Protein AF-E3MH22-F1 (afdb_monomer_lite)

Radius of gyration: 30.78 Å; chains: 1; bounding box: 122×28×68 Å

Sequence (205 aa):
MPLLKVPELISPVSHFKSTIGLIKEEVIIYPIKKPFEIVDWIAGVIVCYDLALFIILVSLGIDIYSRVDGLSESELDSCMYTMLYVLIHIIIVMILIVALTILLPQRHFKIGYYFTIAQNFLLVFWIIQFNKIFISGNKVNKKRKQFIFTIFAQIVAIPLLFGTTYICSQVFLQFSKLRPEYDGDDLYEVIYGGEDSSTKKIDLS

Structure (mmCIF, N/CA/C/O backbone):
data_AF-E3MH22-F1
#
_entry.id   AF-E3MH22-F1
#
loop_
_atom_site.group_PDB
_atom_site.id
_atom_site.type_symbol
_atom_site.label_atom_id
_atom_site.label_alt_id
_atom_site.label_comp_id
_atom_site.label_asym_id
_atom_site.label_entity_id
_atom_site.label_seq_id
_atom_site.pdbx_PDB_ins_code
_atom_site.Cartn_x
_atom_site.Cartn_y
_atom_site.Cartn_z
_atom_site.occupancy
_atom_site.B_iso_or_equiv
_atom_site.auth_seq_id
_atom_site.auth_comp_id
_atom_site.auth_asym_id
_atom_site.auth_atom_id
_atom_site.pdbx_PDB_model_num
ATOM 1 N N . MET A 1 1 ? 98.683 -1.598 -20.215 1.00 35.75 1 MET A N 1
ATOM 2 C CA . MET A 1 1 ? 98.032 -0.559 -19.389 1.00 35.75 1 MET A CA 1
ATOM 3 C C . MET A 1 1 ? 96.529 -0.712 -19.593 1.00 35.75 1 MET A C 1
ATOM 5 O O . MET A 1 1 ? 96.107 -0.586 -20.736 1.00 35.75 1 MET A O 1
ATOM 9 N N . PRO A 1 2 ? 95.745 -1.124 -18.584 1.00 34.25 2 PRO A N 1
ATOM 10 C CA . PRO A 1 2 ? 94.314 -1.343 -18.760 1.00 34.25 2 PRO A CA 1
ATOM 11 C C . PRO A 1 2 ? 93.583 0.006 -18.744 1.00 34.25 2 PRO A C 1
ATOM 13 O O . PRO A 1 2 ? 93.827 0.830 -17.865 1.00 34.25 2 PRO A O 1
ATOM 16 N N . LEU A 1 3 ? 92.686 0.228 -19.706 1.00 30.95 3 LEU A N 1
ATOM 17 C CA . LEU A 1 3 ? 91.659 1.266 -19.625 1.00 30.95 3 LEU A CA 1
ATOM 18 C C . LEU A 1 3 ? 90.376 0.603 -19.122 1.00 30.95 3 LEU A C 1
ATOM 20 O O . LEU A 1 3 ? 89.761 -0.207 -19.806 1.00 30.95 3 LEU A O 1
ATOM 24 N N . LEU A 1 4 ? 90.025 0.937 -17.885 1.00 40.00 4 LEU A N 1
ATOM 25 C CA . LEU A 1 4 ? 88.758 0.636 -17.230 1.00 40.00 4 LEU A CA 1
ATOM 26 C C . LEU A 1 4 ? 87.753 1.745 -17.596 1.00 40.00 4 LEU A C 1
ATOM 28 O O . LEU A 1 4 ? 88.132 2.908 -17.466 1.00 40.00 4 LEU A O 1
ATOM 32 N N . LYS A 1 5 ? 86.524 1.405 -18.034 1.00 29.95 5 LYS A N 1
ATOM 33 C CA . LYS A 1 5 ? 85.278 2.232 -18.083 1.00 29.95 5 LYS A CA 1
ATOM 34 C C . LYS A 1 5 ? 84.227 1.503 -18.954 1.00 29.95 5 LYS A C 1
ATOM 36 O O . LYS A 1 5 ? 84.611 1.038 -20.015 1.00 29.95 5 LYS A O 1
ATOM 41 N N . VAL A 1 6 ? 82.923 1.365 -18.685 1.00 29.91 6 VAL A N 1
ATOM 42 C CA . VAL A 1 6 ? 81.943 1.594 -17.589 1.00 29.91 6 VAL A CA 1
ATOM 43 C C . VAL A 1 6 ? 80.798 0.594 -17.898 1.00 29.91 6 VAL A C 1
ATOM 45 O O . VAL A 1 6 ? 80.526 0.403 -19.083 1.00 29.91 6 VAL A O 1
ATOM 48 N N . PRO A 1 7 ? 80.113 -0.050 -16.932 1.00 33.72 7 PRO A N 1
ATOM 49 C CA . PRO A 1 7 ? 78.927 -0.852 -17.247 1.00 33.72 7 PRO A CA 1
ATOM 50 C C . PRO A 1 7 ? 77.770 0.042 -17.728 1.00 33.72 7 PRO A C 1
ATOM 52 O O . PRO A 1 7 ? 77.398 0.998 -17.047 1.00 33.72 7 PRO A O 1
ATOM 55 N N . GLU A 1 8 ? 77.207 -0.270 -18.899 1.00 36.19 8 GLU A N 1
ATOM 56 C CA . GLU A 1 8 ? 75.968 0.340 -19.387 1.00 36.19 8 GLU A CA 1
ATOM 57 C C . GLU A 1 8 ? 74.838 0.107 -18.379 1.00 36.19 8 GLU A C 1
ATOM 59 O O . GLU A 1 8 ? 74.548 -1.020 -17.968 1.00 36.19 8 GLU A O 1
ATOM 64 N N . LEU A 1 9 ? 74.208 1.206 -17.969 1.00 35.66 9 LEU A N 1
ATOM 65 C CA . LEU A 1 9 ? 73.017 1.210 -17.137 1.00 35.66 9 LEU A CA 1
ATOM 66 C C . LEU A 1 9 ? 71.892 0.511 -17.916 1.00 35.66 9 LEU A C 1
ATOM 68 O O . LEU A 1 9 ? 71.411 1.028 -18.925 1.00 35.66 9 LEU A O 1
ATOM 72 N N . ILE A 1 10 ? 71.465 -0.662 -17.449 1.00 38.62 10 ILE A N 1
ATOM 73 C CA . ILE A 1 10 ? 70.283 -1.345 -17.979 1.00 38.62 10 ILE A CA 1
ATOM 74 C C . ILE A 1 10 ? 69.081 -0.424 -17.742 1.00 38.62 10 ILE A C 1
ATOM 76 O O . ILE A 1 10 ? 68.677 -0.172 -16.608 1.00 38.62 10 ILE A O 1
ATOM 80 N N . SER A 1 11 ? 68.538 0.111 -18.833 1.00 35.56 11 SER A N 1
ATOM 81 C CA . SER A 1 11 ? 67.332 0.933 -18.835 1.00 35.56 11 SER A CA 1
ATOM 82 C C . SER A 1 11 ? 66.134 0.132 -18.289 1.00 35.56 11 SER A C 1
ATOM 84 O O . SER A 1 11 ? 65.870 -0.967 -18.785 1.00 35.56 11 SER A O 1
ATOM 86 N N . PRO A 1 12 ? 65.353 0.669 -17.330 1.00 37.59 12 PRO A N 1
ATOM 87 C CA . PRO A 1 12 ? 64.196 -0.011 -16.730 1.00 37.59 12 PRO A CA 1
ATOM 88 C C . PRO A 1 12 ? 63.012 -0.206 -17.701 1.00 37.59 12 PRO A C 1
ATOM 90 O O . PRO A 1 12 ? 61.988 -0.785 -17.341 1.00 37.59 12 PRO A O 1
ATOM 93 N N . VAL A 1 13 ? 63.140 0.243 -18.954 1.00 38.56 13 VAL A N 1
ATOM 94 C CA . VAL A 1 13 ? 62.077 0.212 -19.969 1.00 38.56 13 VAL A CA 1
ATOM 95 C C . VAL A 1 13 ? 61.812 -1.204 -20.505 1.00 38.56 13 VAL A C 1
ATOM 97 O O . VAL A 1 13 ? 60.682 -1.511 -20.888 1.00 38.56 13 VAL A O 1
ATOM 100 N N . SER A 1 14 ? 62.801 -2.107 -20.494 1.00 35.16 14 SER A N 1
ATOM 101 C CA . SER A 1 14 ? 62.616 -3.478 -21.004 1.00 35.16 14 SER A CA 1
ATOM 102 C C . SER A 1 14 ? 61.793 -4.363 -20.061 1.00 35.16 14 SER A C 1
ATOM 104 O O . SER A 1 14 ? 61.042 -5.219 -20.528 1.00 35.16 14 SER A O 1
ATOM 106 N N . HIS A 1 15 ? 61.857 -4.112 -18.750 1.00 33.00 15 HIS A N 1
ATOM 107 C CA . HIS A 1 15 ? 61.094 -4.866 -17.752 1.00 33.00 15 HIS A CA 1
ATOM 108 C C . HIS A 1 15 ? 59.639 -4.379 -17.627 1.00 33.00 15 HIS A C 1
ATOM 110 O O . HIS A 1 15 ? 58.774 -5.127 -17.178 1.00 33.00 15 HIS A O 1
ATOM 116 N N . PHE A 1 16 ? 59.343 -3.150 -18.068 1.00 35.16 16 PHE A N 1
ATOM 117 C CA . PHE A 1 16 ? 57.988 -2.588 -18.039 1.00 35.16 16 PHE A CA 1
ATOM 118 C C . PHE A 1 16 ? 57.130 -3.055 -19.227 1.00 35.16 16 PHE A C 1
ATOM 120 O O . PHE A 1 16 ? 55.918 -3.214 -19.109 1.00 35.16 16 PHE A O 1
ATOM 127 N N . LYS A 1 17 ? 57.760 -3.344 -20.375 1.00 34.69 17 LYS A N 1
ATOM 128 C CA . LYS A 1 17 ? 57.051 -3.769 -21.593 1.00 34.69 17 LYS A CA 1
ATOM 129 C C . LYS A 1 17 ? 56.527 -5.211 -21.522 1.00 34.69 17 LYS A C 1
ATOM 131 O O . LYS A 1 17 ? 55.545 -5.525 -22.183 1.00 34.69 17 LYS A O 1
ATOM 136 N N . SER A 1 18 ? 57.152 -6.063 -20.704 1.00 38.62 18 SER A N 1
ATOM 137 C CA . SER A 1 18 ? 56.719 -7.452 -20.476 1.00 38.62 18 SER A CA 1
ATOM 138 C C . SER A 1 18 ? 55.467 -7.529 -19.590 1.00 38.62 18 SER A C 1
ATOM 140 O O . SER A 1 18 ? 54.554 -8.303 -19.863 1.00 38.62 18 SER A O 1
ATOM 142 N N . THR A 1 19 ? 55.363 -6.659 -18.580 1.00 35.31 19 THR A N 1
ATOM 143 C CA . THR A 1 19 ? 54.236 -6.663 -17.631 1.00 35.31 19 THR A CA 1
ATOM 144 C C . THR A 1 19 ? 52.951 -6.072 -18.223 1.00 35.31 19 THR A C 1
ATOM 146 O O . THR A 1 19 ? 51.859 -6.497 -17.861 1.00 35.31 19 TH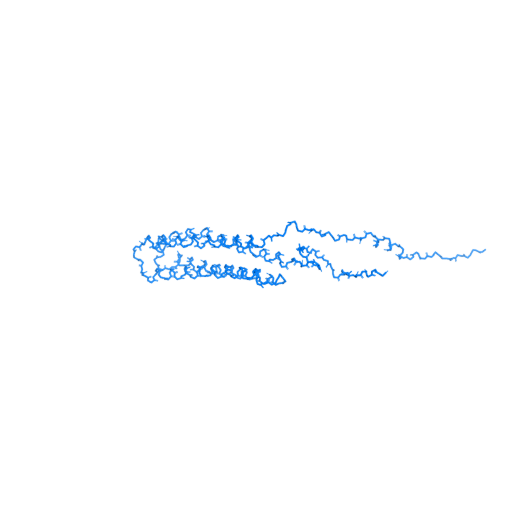R A O 1
ATOM 149 N N . ILE A 1 20 ? 53.056 -5.144 -19.185 1.00 40.03 20 ILE A N 1
ATOM 150 C CA . ILE A 1 20 ? 51.891 -4.534 -19.859 1.00 40.03 20 ILE A CA 1
ATOM 151 C C . ILE A 1 20 ? 51.183 -5.522 -20.809 1.00 40.03 20 ILE A C 1
ATOM 153 O O . ILE A 1 20 ? 49.997 -5.372 -21.083 1.00 40.03 20 ILE A O 1
ATOM 157 N N . GLY A 1 21 ? 51.869 -6.566 -21.284 1.00 33.56 21 GLY A N 1
ATOM 158 C CA . GLY A 1 21 ? 51.280 -7.561 -22.188 1.00 33.56 21 GLY A CA 1
ATOM 159 C C . GLY A 1 21 ? 50.329 -8.569 -21.529 1.00 33.56 21 GLY A C 1
ATOM 160 O O . GLY A 1 21 ? 49.685 -9.329 -22.247 1.00 33.56 21 GLY A O 1
ATOM 161 N N . LEU A 1 22 ? 50.243 -8.605 -20.193 1.00 37.50 22 LEU A N 1
ATOM 162 C CA . LEU A 1 22 ? 49.543 -9.668 -19.455 1.00 37.50 22 LEU A CA 1
ATOM 163 C C . LEU A 1 22 ? 48.296 -9.223 -18.687 1.00 37.50 22 LEU A C 1
ATOM 165 O O . LEU A 1 22 ? 47.601 -10.074 -18.141 1.00 37.50 22 LEU A O 1
ATOM 169 N N . ILE A 1 23 ? 47.959 -7.934 -18.686 1.00 43.06 23 ILE A N 1
ATOM 170 C CA . ILE A 1 23 ? 46.709 -7.450 -18.087 1.00 43.06 23 ILE A CA 1
ATOM 171 C C . ILE A 1 23 ? 45.745 -7.110 -19.221 1.00 43.06 23 ILE A C 1
ATOM 173 O O . ILE A 1 23 ? 45.382 -5.965 -19.469 1.00 43.06 23 ILE A O 1
ATOM 177 N N . LYS A 1 24 ? 45.365 -8.144 -19.973 1.00 40.56 24 LYS A N 1
ATOM 178 C CA . LYS A 1 24 ? 44.142 -8.104 -20.766 1.00 40.56 24 LYS A CA 1
ATOM 179 C C . LYS A 1 24 ? 43.015 -8.338 -19.764 1.00 40.56 24 LYS A C 1
ATOM 181 O O . LYS A 1 24 ? 42.633 -9.477 -19.526 1.00 40.56 24 LYS A O 1
ATOM 186 N N . GLU A 1 25 ? 42.586 -7.274 -19.090 1.00 43.84 25 GLU A N 1
ATOM 187 C CA . GLU A 1 25 ? 41.387 -7.315 -18.254 1.00 43.84 25 GLU A CA 1
ATOM 188 C C . GLU A 1 25 ? 40.206 -7.660 -19.163 1.00 43.84 25 GLU A C 1
ATOM 190 O O . GLU A 1 25 ? 39.708 -6.840 -19.935 1.00 43.84 25 GLU A O 1
ATOM 195 N N . GLU A 1 26 ? 39.821 -8.933 -19.138 1.00 39.97 26 GLU A N 1
ATOM 196 C CA . GLU A 1 26 ? 38.586 -9.397 -19.741 1.00 39.97 26 GLU A CA 1
ATOM 197 C C . GLU A 1 26 ? 37.437 -8.742 -18.978 1.00 39.97 26 GLU A C 1
ATOM 199 O O . GLU A 1 26 ? 37.179 -9.043 -17.813 1.00 39.97 26 GLU A O 1
ATOM 204 N N . VAL A 1 27 ? 36.750 -7.813 -19.640 1.00 44.22 27 VAL A N 1
ATOM 205 C CA . VAL A 1 27 ? 35.447 -7.334 -19.191 1.00 44.22 27 VAL A CA 1
ATOM 206 C C . VAL A 1 27 ? 34.501 -8.526 -19.280 1.00 44.22 27 VAL A C 1
ATOM 208 O O . VAL A 1 27 ? 34.026 -8.881 -20.358 1.00 44.22 27 VAL A O 1
ATOM 211 N N . ILE A 1 28 ? 34.266 -9.186 -18.148 1.00 43.81 28 ILE A N 1
ATOM 212 C CA . ILE A 1 28 ? 33.293 -10.271 -18.058 1.00 43.81 28 ILE A CA 1
ATOM 213 C C . ILE A 1 28 ? 31.906 -9.626 -18.053 1.00 43.81 28 ILE A C 1
ATOM 215 O O . ILE A 1 28 ? 31.380 -9.235 -17.011 1.00 43.81 28 ILE A O 1
ATOM 219 N N . ILE A 1 29 ? 31.330 -9.476 -19.244 1.00 43.84 29 ILE A N 1
ATOM 220 C CA . ILE A 1 29 ? 29.921 -9.132 -19.417 1.00 43.84 29 ILE A CA 1
ATOM 221 C C . ILE A 1 29 ? 29.133 -10.389 -19.058 1.00 43.84 29 ILE A C 1
ATOM 223 O O . ILE A 1 29 ? 29.171 -11.383 -19.783 1.00 43.84 29 ILE A O 1
ATOM 227 N N . TYR A 1 30 ? 28.448 -10.373 -17.917 1.00 42.66 30 TYR A N 1
ATOM 228 C CA . TYR A 1 30 ? 27.473 -11.411 -17.605 1.00 42.66 30 TYR A CA 1
ATOM 229 C C . TYR A 1 30 ? 26.173 -11.067 -18.338 1.00 42.66 30 TYR A C 1
ATOM 231 O O . TYR A 1 30 ? 25.534 -10.080 -17.966 1.00 42.66 30 TYR A O 1
ATOM 239 N N . PRO A 1 31 ? 25.754 -11.843 -19.355 1.00 40.50 31 PRO A N 1
ATOM 240 C CA . PRO A 1 31 ? 24.433 -11.660 -19.932 1.00 40.50 31 PRO A CA 1
ATOM 241 C C . PRO A 1 31 ? 23.402 -11.917 -18.834 1.00 40.50 31 PRO A C 1
ATOM 243 O O . PRO A 1 31 ? 23.419 -12.968 -18.179 1.00 40.50 31 PRO A O 1
ATOM 246 N N . ILE A 1 32 ? 22.515 -10.949 -18.604 1.00 47.31 32 ILE A N 1
ATOM 247 C CA . ILE A 1 32 ? 21.398 -11.129 -17.683 1.00 47.31 32 ILE A CA 1
ATOM 248 C C . ILE A 1 32 ? 20.524 -12.234 -18.280 1.00 47.31 32 ILE A C 1
ATOM 250 O O . ILE A 1 32 ? 19.907 -12.078 -19.331 1.00 47.31 32 ILE A O 1
ATOM 254 N N . LYS A 1 33 ? 20.515 -13.404 -17.631 1.00 42.41 33 LYS A N 1
ATOM 255 C CA . LYS A 1 33 ? 19.640 -14.512 -18.016 1.00 42.41 33 LYS A CA 1
ATOM 256 C C . LYS A 1 33 ? 18.188 -14.055 -17.860 1.00 42.41 33 LYS A C 1
ATOM 258 O O . LYS A 1 33 ? 17.690 -13.986 -16.741 1.00 42.41 33 LYS A O 1
ATOM 263 N N . LYS A 1 34 ? 17.544 -13.850 -19.013 1.00 43.31 34 LYS A N 1
ATOM 264 C CA . LYS A 1 34 ? 16.176 -13.370 -19.252 1.00 43.31 34 LYS A CA 1
ATOM 265 C C . LYS A 1 34 ? 15.948 -11.889 -18.916 1.00 43.31 34 LYS A C 1
ATOM 267 O O . LYS A 1 34 ? 16.252 -11.472 -17.798 1.00 43.31 34 LYS A O 1
ATOM 272 N N . PRO A 1 35 ? 15.312 -11.118 -19.820 1.00 50.91 35 PRO A N 1
ATOM 273 C CA . PRO A 1 35 ? 14.741 -9.839 -19.438 1.00 50.91 35 PRO A CA 1
ATOM 274 C C . PRO A 1 35 ? 13.718 -10.123 -18.338 1.00 50.91 35 PRO A C 1
ATOM 276 O O . PRO A 1 35 ? 12.794 -10.913 -18.519 1.00 50.91 35 PRO A O 1
ATOM 279 N N . PHE A 1 36 ? 13.920 -9.540 -17.161 1.00 59.00 36 PHE A N 1
ATOM 280 C CA . PHE A 1 36 ? 12.881 -9.491 -16.144 1.00 59.00 36 PHE A CA 1
ATOM 281 C C . PHE A 1 36 ? 11.652 -8.849 -16.796 1.00 59.00 36 PHE A C 1
ATOM 283 O O . PHE A 1 36 ? 11.712 -7.681 -17.189 1.00 59.00 36 PHE A O 1
ATOM 290 N N . GLU A 1 37 ? 10.582 -9.622 -16.995 1.00 72.12 37 GLU A N 1
ATOM 291 C CA . GLU A 1 37 ? 9.396 -9.154 -17.709 1.00 72.12 37 GLU A CA 1
ATOM 292 C C . GLU A 1 37 ? 8.732 -8.064 -16.861 1.00 72.12 37 GLU A C 1
ATOM 294 O O . GLU A 1 37 ? 8.027 -8.329 -15.891 1.00 72.12 37 GLU A O 1
ATOM 299 N N . ILE A 1 38 ? 9.002 -6.801 -17.209 1.00 76.75 38 ILE A N 1
ATOM 300 C CA . ILE A 1 38 ? 8.481 -5.610 -16.517 1.00 76.75 38 ILE A CA 1
ATOM 301 C C . ILE A 1 38 ? 6.956 -5.705 -16.354 1.00 76.75 38 ILE A C 1
ATOM 303 O O . ILE A 1 38 ? 6.415 -5.257 -15.347 1.00 76.75 38 ILE A O 1
ATOM 307 N N . VAL A 1 39 ? 6.280 -6.328 -17.322 1.00 80.00 39 VAL A N 1
ATOM 308 C CA . VAL A 1 39 ? 4.836 -6.581 -17.316 1.00 80.00 39 VAL A CA 1
ATOM 309 C C . VAL A 1 39 ? 4.419 -7.481 -16.149 1.00 80.00 39 VAL A C 1
ATOM 311 O O . VAL A 1 39 ? 3.519 -7.104 -15.399 1.00 80.00 39 VAL A O 1
ATOM 314 N N . ASP A 1 40 ? 5.093 -8.6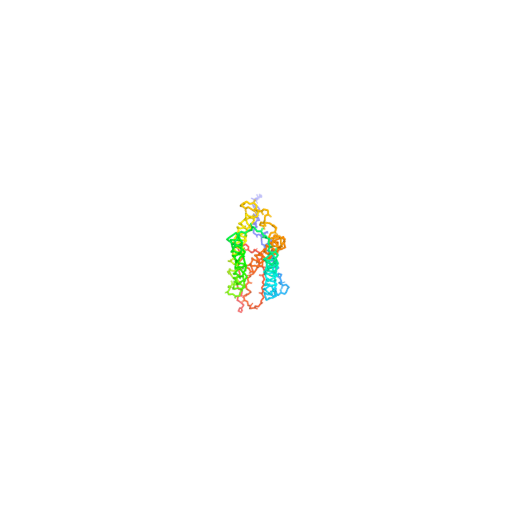14 -15.943 1.00 84.94 40 ASP A N 1
ATOM 315 C CA . ASP A 1 40 ? 4.807 -9.538 -14.837 1.00 84.94 40 ASP A CA 1
ATOM 316 C C . ASP A 1 40 ? 5.035 -8.872 -13.479 1.00 84.94 40 ASP A C 1
ATOM 318 O O . ASP A 1 40 ? 4.262 -9.052 -12.534 1.00 84.94 40 ASP A O 1
ATOM 322 N N . TRP A 1 41 ? 6.075 -8.044 -13.381 1.00 87.19 41 TRP A N 1
ATOM 323 C CA . TRP A 1 41 ? 6.339 -7.283 -12.167 1.00 87.19 41 TRP A CA 1
ATOM 324 C C . TRP A 1 41 ? 5.273 -6.220 -11.892 1.00 87.19 41 TRP A C 1
ATOM 326 O O . TRP A 1 41 ? 4.788 -6.145 -10.763 1.00 87.19 41 TRP A O 1
ATOM 336 N N . ILE A 1 42 ? 4.859 -5.443 -12.902 1.00 89.19 42 ILE A N 1
ATOM 337 C CA . ILE A 1 42 ? 3.753 -4.482 -12.763 1.00 89.19 42 ILE A CA 1
ATOM 338 C C . ILE A 1 42 ? 2.489 -5.213 -12.295 1.00 89.19 42 ILE A C 1
ATOM 340 O O . ILE A 1 42 ? 1.831 -4.754 -11.361 1.00 89.19 42 ILE A O 1
ATOM 344 N N . ALA A 1 43 ? 2.167 -6.358 -12.905 1.00 90.50 43 ALA A N 1
ATOM 345 C CA . ALA A 1 43 ? 1.009 -7.158 -12.523 1.00 90.50 43 ALA A CA 1
ATOM 346 C C . ALA A 1 43 ? 1.094 -7.606 -11.055 1.00 90.50 43 ALA A C 1
ATOM 348 O O . ALA A 1 43 ? 0.130 -7.445 -10.308 1.00 90.50 43 ALA A O 1
ATOM 349 N N . GLY A 1 44 ? 2.260 -8.083 -10.608 1.00 91.88 44 GLY A N 1
ATOM 350 C CA . GLY A 1 44 ? 2.492 -8.446 -9.208 1.00 91.88 44 GLY A CA 1
ATOM 351 C C . GLY A 1 44 ? 2.310 -7.271 -8.241 1.00 91.88 44 GLY A C 1
ATOM 352 O O . GLY A 1 44 ? 1.683 -7.423 -7.194 1.00 91.88 44 GLY A O 1
ATOM 353 N N . VAL A 1 45 ? 2.802 -6.083 -8.604 1.00 91.56 45 VAL A N 1
ATOM 354 C CA . VAL A 1 45 ? 2.624 -4.862 -7.803 1.00 91.56 45 VAL A CA 1
ATOM 355 C C . VAL A 1 45 ? 1.146 -4.494 -7.682 1.00 91.56 45 VAL A C 1
ATOM 357 O O . VAL A 1 45 ? 0.679 -4.246 -6.569 1.00 91.56 45 VAL A O 1
ATOM 360 N N . ILE A 1 46 ? 0.405 -4.503 -8.794 1.00 93.31 46 ILE A N 1
ATOM 361 C CA . ILE A 1 46 ? -1.038 -4.221 -8.812 1.00 93.31 46 ILE A CA 1
ATOM 362 C C . ILE A 1 46 ? -1.778 -5.205 -7.902 1.00 93.31 46 ILE A C 1
ATOM 364 O O . ILE A 1 46 ? -2.507 -4.773 -7.017 1.00 93.31 46 ILE A O 1
ATOM 368 N N . VAL A 1 47 ? -1.512 -6.510 -8.030 1.00 95.62 47 VAL A N 1
ATOM 369 C CA . VAL A 1 47 ? -2.146 -7.546 -7.197 1.00 95.62 47 VAL A CA 1
ATOM 370 C C . VAL A 1 47 ? -1.895 -7.312 -5.704 1.00 95.62 47 VAL A C 1
ATOM 372 O O . VAL A 1 47 ? -2.816 -7.448 -4.899 1.00 95.62 47 VAL A O 1
ATOM 375 N N . CYS A 1 48 ? -0.677 -6.934 -5.309 1.00 95.19 48 CYS A N 1
ATOM 376 C CA . CYS A 1 48 ? -0.372 -6.635 -3.909 1.00 95.19 48 CYS A CA 1
ATOM 377 C C . CYS A 1 48 ? -1.137 -5.410 -3.385 1.00 95.19 48 CYS A C 1
ATOM 379 O O . CYS A 1 48 ? -1.655 -5.444 -2.265 1.00 95.19 48 CYS A O 1
ATOM 381 N N . TYR A 1 49 ? -1.221 -4.332 -4.172 1.00 94.50 49 TYR A N 1
ATOM 382 C CA . TYR A 1 49 ? -1.979 -3.138 -3.791 1.00 94.50 49 TYR A CA 1
ATOM 383 C C . TYR A 1 49 ? -3.488 -3.400 -3.759 1.00 94.50 49 TYR A C 1
ATOM 385 O O . TYR A 1 49 ? -4.145 -2.995 -2.799 1.00 94.50 49 TYR A O 1
ATOM 393 N N . ASP A 1 50 ? -4.024 -4.133 -4.734 1.00 94.94 50 ASP A N 1
ATOM 394 C CA . ASP A 1 50 ? -5.430 -4.541 -4.777 1.00 94.94 50 ASP A CA 1
ATOM 395 C C . ASP A 1 50 ? -5.793 -5.425 -3.584 1.00 94.94 50 ASP A C 1
ATOM 397 O O . ASP A 1 50 ? -6.827 -5.219 -2.948 1.00 94.94 50 ASP A O 1
ATOM 401 N N . LEU A 1 51 ? -4.919 -6.365 -3.212 1.00 96.44 51 LEU A N 1
ATOM 402 C CA . LEU A 1 51 ? -5.106 -7.186 -2.019 1.00 96.44 51 LEU A CA 1
ATOM 403 C C . LEU A 1 51 ? -5.123 -6.329 -0.746 1.00 96.44 51 LEU A C 1
ATOM 405 O O . LEU A 1 51 ? -5.979 -6.530 0.117 1.00 96.44 51 LEU A O 1
ATOM 409 N N . ALA A 1 52 ? -4.219 -5.352 -0.625 1.00 94.94 52 ALA A N 1
ATOM 410 C CA . ALA A 1 52 ? -4.214 -4.427 0.506 1.00 94.94 52 ALA A CA 1
ATOM 411 C C . ALA A 1 52 ? -5.506 -3.593 0.566 1.00 94.94 52 ALA A C 1
ATOM 413 O O . ALA A 1 52 ? -6.113 -3.480 1.633 1.00 94.94 52 ALA A O 1
ATOM 414 N N . LEU A 1 53 ? -5.960 -3.055 -0.573 1.00 95.31 53 LEU A N 1
ATOM 415 C CA . LEU A 1 53 ? -7.223 -2.320 -0.683 1.00 95.31 53 LEU A CA 1
ATOM 416 C C . LEU A 1 53 ? -8.413 -3.195 -0.291 1.00 95.31 53 LEU A C 1
ATOM 418 O O . LEU A 1 53 ? -9.255 -2.764 0.494 1.00 95.31 53 LEU A O 1
ATOM 422 N N . PHE A 1 54 ? -8.460 -4.430 -0.789 1.00 95.75 54 PHE A N 1
ATOM 423 C CA . PHE A 1 54 ? -9.519 -5.383 -0.483 1.00 95.75 54 PHE A CA 1
ATOM 424 C C . PHE A 1 54 ? -9.591 -5.689 1.016 1.00 95.75 54 PHE A C 1
ATOM 426 O O . PHE A 1 54 ? -10.664 -5.584 1.607 1.00 95.75 54 PHE A O 1
ATOM 433 N N . ILE A 1 55 ? -8.454 -5.990 1.654 1.00 95.31 55 ILE A N 1
ATOM 434 C CA . ILE A 1 55 ? -8.380 -6.246 3.101 1.00 95.31 55 ILE A CA 1
ATOM 435 C C . ILE A 1 55 ? -8.914 -5.044 3.891 1.00 95.31 55 ILE A C 1
ATOM 437 O O . ILE A 1 55 ? -9.711 -5.214 4.812 1.00 95.31 55 ILE A O 1
ATOM 441 N N . ILE A 1 56 ? -8.508 -3.827 3.519 1.00 93.31 56 ILE A N 1
ATOM 442 C CA . ILE A 1 56 ? -8.940 -2.603 4.201 1.00 93.31 56 ILE A CA 1
ATOM 443 C C . ILE A 1 56 ? -10.447 -2.373 4.014 1.00 93.31 56 ILE A C 1
ATOM 445 O O . ILE A 1 56 ? -11.147 -2.120 4.994 1.00 93.31 56 ILE A O 1
ATOM 449 N N . LEU A 1 57 ? -10.954 -2.470 2.782 1.00 94.38 57 LEU A N 1
ATOM 450 C CA . LEU A 1 57 ? -12.362 -2.223 2.456 1.00 94.38 57 LEU A CA 1
ATOM 451 C C . LEU A 1 57 ? -13.298 -3.238 3.114 1.00 94.38 57 LEU A C 1
ATOM 453 O O . LEU A 1 57 ? -14.322 -2.848 3.673 1.00 94.38 57 LEU A O 1
ATOM 457 N N . VAL A 1 58 ? -12.946 -4.526 3.079 1.00 94.88 58 VAL A N 1
ATOM 458 C CA . VAL A 1 58 ? -13.751 -5.587 3.698 1.00 94.88 58 VAL A CA 1
ATOM 459 C C . VAL A 1 58 ? -13.798 -5.409 5.210 1.00 94.88 58 VAL A C 1
ATOM 461 O O . VAL A 1 58 ? -14.887 -5.403 5.782 1.00 94.88 58 VAL A O 1
ATOM 464 N N . SER A 1 59 ? -12.650 -5.200 5.860 1.00 93.69 59 SER A N 1
ATOM 465 C CA . SER A 1 59 ? -12.613 -4.959 7.305 1.00 93.69 59 SER A CA 1
ATOM 466 C C . SER A 1 59 ? -13.415 -3.729 7.711 1.00 93.69 59 SER A C 1
ATOM 468 O O . SER A 1 59 ? -14.170 -3.781 8.680 1.00 93.69 59 SER A O 1
ATOM 470 N N . LEU A 1 60 ? -13.305 -2.646 6.939 1.00 92.06 60 LEU A N 1
ATOM 471 C CA . LEU A 1 60 ? -14.065 -1.428 7.184 1.00 92.06 60 LEU A CA 1
ATOM 472 C C . LEU A 1 60 ? -15.574 -1.662 7.035 1.00 92.06 60 LEU A C 1
ATOM 474 O O . LEU A 1 60 ? -16.353 -1.209 7.871 1.00 92.06 60 LEU A O 1
ATOM 478 N N . GLY A 1 61 ? -15.992 -2.395 6.000 1.00 91.25 61 GLY A N 1
ATOM 479 C CA . GLY A 1 61 ? -17.393 -2.749 5.783 1.00 91.25 61 GLY A CA 1
ATOM 480 C C . GLY A 1 61 ? -17.976 -3.574 6.933 1.00 91.25 61 GLY A C 1
ATOM 481 O O . GLY A 1 61 ? -19.081 -3.284 7.393 1.00 91.25 61 GLY A O 1
ATOM 482 N N . ILE A 1 62 ? -17.216 -4.552 7.441 1.00 92.81 62 ILE A N 1
ATOM 483 C CA . ILE A 1 62 ? -17.613 -5.364 8.602 1.00 92.81 62 ILE A CA 1
ATOM 484 C C . ILE A 1 62 ? -17.760 -4.482 9.844 1.00 92.81 62 ILE A C 1
ATOM 486 O O . ILE A 1 62 ? -18.779 -4.555 10.530 1.00 92.81 62 ILE A O 1
ATOM 490 N N . ASP A 1 63 ? -16.776 -3.624 10.114 1.00 91.31 63 ASP A N 1
ATOM 491 C CA . ASP A 1 63 ? -16.801 -2.732 11.272 1.00 91.31 63 ASP A CA 1
ATOM 492 C C . ASP A 1 63 ? -18.023 -1.802 11.235 1.00 91.31 63 ASP A C 1
ATOM 494 O O . ASP A 1 63 ? -18.769 -1.739 12.213 1.00 91.31 63 ASP A O 1
ATOM 498 N N . ILE A 1 64 ? -18.301 -1.151 10.097 1.00 88.62 64 ILE A N 1
ATOM 499 C CA . ILE A 1 64 ? -19.482 -0.284 9.917 1.00 88.62 64 ILE A CA 1
ATOM 500 C C . ILE A 1 64 ? -20.782 -1.060 10.147 1.00 88.62 64 ILE A C 1
ATOM 502 O O . ILE A 1 64 ? -21.691 -0.553 10.808 1.00 88.62 64 ILE A O 1
ATOM 506 N N . TYR A 1 65 ? -20.872 -2.285 9.624 1.00 89.00 65 TYR A N 1
ATOM 507 C CA . TYR A 1 65 ? -22.049 -3.134 9.791 1.00 89.00 65 TYR A CA 1
ATOM 508 C C . TYR A 1 65 ? -22.252 -3.563 11.253 1.00 89.00 65 TYR A C 1
ATOM 510 O O . TYR A 1 65 ? -23.378 -3.601 11.741 1.00 89.00 65 TYR A O 1
ATOM 518 N N . SER A 1 66 ? -21.166 -3.820 11.988 1.00 86.00 66 SER A N 1
ATOM 519 C CA . SER A 1 66 ? -21.175 -4.269 13.391 1.00 86.00 66 SER A CA 1
ATOM 520 C C . SER A 1 66 ? -21.374 -3.147 14.431 1.00 86.00 66 SER A C 1
ATOM 522 O O . SER A 1 66 ? -20.912 -3.255 15.567 1.00 86.00 66 SER A O 1
ATOM 524 N N . ARG A 1 67 ? -22.053 -2.059 14.037 1.00 79.69 67 ARG A N 1
ATOM 525 C CA . ARG A 1 67 ? -22.184 -0.785 14.768 1.00 79.69 67 ARG A CA 1
ATOM 526 C C . ARG A 1 67 ? -22.362 -0.947 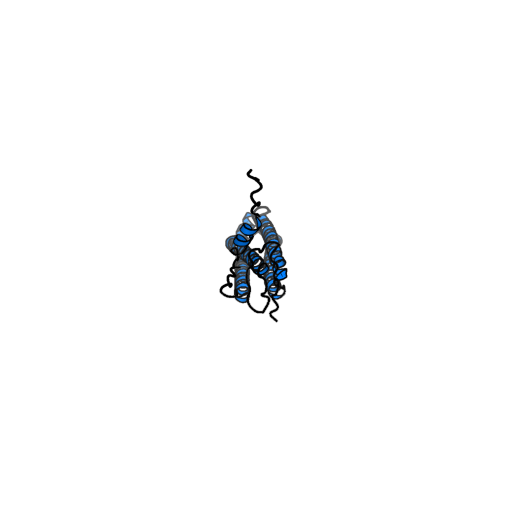16.287 1.00 79.69 67 ARG A C 1
ATOM 528 O O . ARG A 1 67 ? -23.264 -1.624 16.770 1.00 79.69 67 ARG A O 1
ATOM 535 N N . VAL A 1 68 ? -21.517 -0.243 17.035 1.00 80.88 68 VAL A N 1
ATOM 536 C CA . VAL A 1 68 ? -21.494 -0.170 18.497 1.00 80.88 68 VAL A CA 1
ATOM 537 C C . VAL A 1 68 ? -22.175 1.115 18.960 1.00 80.88 68 VAL A C 1
ATOM 539 O O . VAL A 1 68 ? -21.804 2.222 18.560 1.00 80.88 68 VAL A O 1
ATOM 542 N N . ASP A 1 69 ? -23.128 0.982 19.880 1.00 82.44 69 ASP A N 1
ATOM 543 C CA . ASP A 1 69 ? -23.884 2.120 20.396 1.00 82.44 69 ASP A CA 1
ATOM 544 C C . ASP A 1 69 ? -23.046 3.113 21.231 1.00 82.44 69 ASP A C 1
ATOM 546 O O . ASP A 1 69 ? -22.164 2.783 22.040 1.00 82.44 69 ASP A O 1
ATOM 550 N N . GLY A 1 70 ? -23.387 4.397 21.086 1.00 78.75 70 GLY A N 1
ATOM 551 C CA . GLY A 1 70 ? -22.858 5.493 21.904 1.00 78.75 70 GLY A CA 1
ATOM 552 C C . GLY A 1 70 ? -21.593 6.183 21.375 1.00 78.75 70 GLY A C 1
ATOM 553 O O . GLY A 1 70 ? -20.941 6.913 22.138 1.00 78.75 70 GLY A O 1
ATOM 554 N N . LEU A 1 71 ? -21.257 5.972 20.102 1.00 83.50 71 LEU A N 1
ATOM 555 C CA . LEU A 1 71 ? -20.426 6.872 19.291 1.00 83.50 71 LEU A CA 1
ATOM 556 C C . LEU A 1 71 ? -21.330 7.876 18.565 1.00 83.50 71 LEU A C 1
ATOM 558 O O . LEU A 1 71 ? -22.388 7.490 18.069 1.00 83.50 71 LEU A O 1
ATOM 562 N N . SER A 1 72 ? -20.944 9.155 18.527 1.00 85.44 72 SER A N 1
ATOM 563 C CA . SER A 1 72 ? -21.654 10.123 17.680 1.00 85.44 72 SER A CA 1
ATOM 564 C C . SER A 1 72 ? -21.301 9.905 16.210 1.00 85.44 72 SER A C 1
ATOM 566 O O . SER A 1 72 ? -20.231 9.386 15.892 1.00 85.44 72 SER A O 1
ATOM 568 N N . GLU A 1 73 ? -22.173 10.346 15.305 1.00 84.69 73 GLU A N 1
ATOM 569 C CA . GLU A 1 73 ? -21.916 10.268 13.860 1.00 84.69 73 GLU A CA 1
ATOM 570 C C . GLU A 1 73 ? -20.634 11.011 13.478 1.00 84.69 73 GLU A C 1
ATOM 572 O O . GLU A 1 73 ? -19.781 10.447 12.808 1.00 84.69 73 GLU A O 1
ATOM 577 N N . SER A 1 74 ? -20.396 12.192 14.052 1.00 84.94 74 SER A N 1
ATOM 578 C CA . SER A 1 74 ? -19.153 12.946 13.843 1.00 84.94 74 SER A CA 1
ATOM 579 C C . SER A 1 74 ? -17.875 12.197 14.258 1.00 84.94 74 SER A C 1
ATOM 581 O O . SER A 1 74 ? -16.818 12.386 13.653 1.00 84.94 74 SER A O 1
ATOM 583 N N . GLU A 1 75 ? -17.942 11.341 15.287 1.00 84.25 75 GLU A N 1
ATOM 584 C CA . GLU A 1 75 ? -16.805 10.521 15.724 1.00 84.25 75 GLU A CA 1
ATOM 585 C C . GLU A 1 75 ? -16.525 9.378 14.739 1.00 84.25 75 GLU A C 1
ATOM 587 O O . GLU A 1 75 ? -15.359 9.026 14.538 1.00 84.25 75 GLU A O 1
ATOM 592 N N . LEU A 1 76 ? -17.577 8.812 14.139 1.00 85.12 76 LEU A N 1
ATOM 593 C CA . LEU A 1 76 ? -17.479 7.790 13.097 1.00 85.12 76 LEU A CA 1
ATOM 594 C C . LEU A 1 76 ? -16.973 8.403 11.791 1.00 85.12 76 LEU A C 1
ATOM 596 O O . LEU A 1 76 ? -16.012 7.892 11.219 1.00 85.12 76 LEU A O 1
ATOM 600 N N . ASP A 1 77 ? -17.536 9.541 11.386 1.00 86.12 77 ASP A N 1
ATOM 601 C CA . ASP A 1 77 ? -17.163 10.259 10.170 1.00 86.12 77 ASP A CA 1
ATOM 602 C C . ASP A 1 77 ? -15.685 10.629 10.175 1.00 86.12 77 ASP A C 1
ATOM 604 O O . ASP A 1 77 ? -14.980 10.367 9.208 1.00 86.12 77 ASP A O 1
ATOM 608 N N . SER A 1 78 ? -15.161 11.166 11.281 1.00 85.06 78 SER A N 1
ATOM 609 C CA . SER A 1 78 ? -13.732 11.496 11.377 1.00 85.06 78 SER A CA 1
ATOM 610 C C . SER A 1 78 ? -12.827 10.276 11.139 1.00 85.06 78 SER A C 1
ATOM 612 O O . SER A 1 78 ? -11.781 10.397 10.490 1.00 85.06 78 SER A O 1
ATOM 614 N N . CYS A 1 79 ? -13.221 9.099 11.636 1.00 84.75 79 CYS A N 1
ATOM 615 C CA . CYS A 1 79 ? -12.482 7.859 11.408 1.00 84.75 79 CYS A CA 1
ATOM 616 C C . CYS A 1 79 ? -12.594 7.411 9.944 1.00 84.75 79 CYS A C 1
ATOM 618 O O . CYS A 1 79 ? -11.583 7.098 9.315 1.00 84.75 79 CYS A O 1
ATOM 620 N N . MET A 1 80 ? -13.804 7.465 9.386 1.00 86.50 80 MET A N 1
ATOM 621 C CA . MET A 1 80 ? -14.086 7.158 7.984 1.00 86.50 80 MET A CA 1
ATOM 622 C C . MET A 1 80 ? -13.295 8.050 7.027 1.00 86.50 80 MET A C 1
ATOM 624 O O . MET A 1 80 ? -12.681 7.539 6.094 1.00 86.50 80 MET A O 1
ATOM 628 N N . TYR A 1 81 ? -13.226 9.358 7.283 1.00 87.81 81 TYR A N 1
ATOM 629 C CA . TYR A 1 81 ? -12.422 10.287 6.489 1.00 87.81 81 TYR A CA 1
ATOM 630 C C . TYR A 1 81 ? -10.942 9.912 6.516 1.00 87.81 81 TYR A C 1
ATOM 632 O O . TYR A 1 81 ? -10.305 9.868 5.468 1.00 87.81 81 TYR A O 1
ATOM 640 N N . THR A 1 82 ? -10.398 9.585 7.691 1.00 86.94 82 THR A N 1
ATOM 641 C CA . THR A 1 82 ? -8.990 9.170 7.811 1.00 86.94 82 THR A CA 1
ATOM 642 C C . THR A 1 82 ? -8.718 7.900 7.000 1.00 86.94 82 THR A C 1
ATOM 644 O O . THR A 1 82 ? -7.715 7.826 6.294 1.00 86.94 82 THR A O 1
ATOM 647 N N . MET A 1 83 ? -9.634 6.928 7.033 1.00 86.88 83 MET A N 1
ATOM 648 C CA . MET A 1 83 ? -9.540 5.706 6.224 1.00 86.88 83 MET A CA 1
ATOM 649 C C . MET A 1 83 ? -9.647 5.983 4.725 1.00 86.88 83 MET A C 1
ATOM 651 O O . MET A 1 83 ? -8.876 5.434 3.939 1.00 86.88 83 MET A O 1
ATOM 655 N N . LEU A 1 84 ? -10.561 6.865 4.324 1.00 89.88 84 LEU A N 1
ATOM 656 C CA . LEU A 1 84 ? -10.741 7.256 2.931 1.00 89.88 84 LEU A CA 1
ATOM 657 C C . LEU A 1 84 ? -9.473 7.907 2.365 1.00 89.88 84 LEU A C 1
ATOM 659 O O . LEU A 1 84 ? -9.070 7.582 1.252 1.00 89.88 84 LEU A O 1
ATOM 663 N N . TYR A 1 85 ? -8.803 8.765 3.140 1.00 88.56 85 TYR A N 1
ATOM 664 C CA . TYR A 1 85 ? -7.518 9.345 2.742 1.00 88.56 85 TYR A CA 1
ATOM 665 C C . TYR A 1 85 ? -6.446 8.280 2.495 1.00 88.56 85 TYR A C 1
ATOM 667 O O . TYR A 1 85 ? -5.719 8.374 1.508 1.00 88.56 85 TYR A O 1
ATOM 675 N N . VAL A 1 86 ? -6.367 7.252 3.347 1.00 88.94 86 VAL A N 1
ATOM 676 C CA . VAL A 1 86 ? -5.423 6.136 3.165 1.00 88.94 86 VAL A CA 1
ATOM 677 C C . VAL A 1 86 ? -5.749 5.340 1.901 1.00 88.94 86 VAL A C 1
ATOM 679 O O . VAL A 1 86 ? -4.846 5.047 1.122 1.00 88.94 86 VAL A O 1
ATOM 682 N N . LEU A 1 87 ? -7.026 5.039 1.652 1.00 91.56 87 LEU A N 1
ATOM 683 C CA . LEU A 1 87 ? -7.463 4.337 0.440 1.00 91.56 87 LEU A CA 1
ATOM 684 C C . LEU A 1 87 ? -7.120 5.127 -0.829 1.00 91.56 87 LEU A C 1
ATOM 686 O O . LEU A 1 87 ? -6.527 4.582 -1.758 1.00 91.56 87 LEU A O 1
ATOM 690 N N . ILE A 1 88 ? -7.434 6.425 -0.847 1.00 92.12 88 ILE A N 1
ATOM 691 C CA . ILE A 1 88 ? -7.108 7.317 -1.966 1.00 92.12 88 ILE A CA 1
ATOM 692 C C . ILE A 1 88 ? -5.593 7.381 -2.171 1.00 92.12 88 ILE A C 1
ATOM 694 O O . ILE A 1 88 ? -5.125 7.289 -3.303 1.00 92.12 88 ILE A O 1
ATOM 698 N N . HIS A 1 89 ? -4.819 7.501 -1.091 1.00 91.06 89 HIS A N 1
ATOM 699 C CA . HIS A 1 89 ? -3.363 7.506 -1.161 1.00 91.06 89 HIS A CA 1
ATOM 700 C C . HIS A 1 89 ? -2.821 6.221 -1.798 1.00 91.06 89 HIS A C 1
ATOM 702 O O . HIS A 1 89 ? -2.018 6.307 -2.721 1.00 91.06 89 HIS A O 1
ATOM 708 N N . ILE A 1 90 ? -3.299 5.048 -1.372 1.00 92.44 90 ILE A N 1
ATOM 709 C CA . ILE A 1 90 ? -2.891 3.758 -1.943 1.00 92.44 90 ILE A CA 1
ATOM 710 C C . ILE A 1 90 ? -3.186 3.702 -3.450 1.00 92.44 90 ILE A C 1
ATOM 712 O O . ILE A 1 90 ? -2.303 3.347 -4.230 1.00 92.44 90 ILE A O 1
ATOM 716 N N . ILE A 1 91 ? -4.388 4.108 -3.873 1.00 93.69 91 ILE A N 1
ATOM 717 C CA . ILE A 1 91 ? -4.783 4.126 -5.291 1.00 93.69 91 ILE A CA 1
ATOM 718 C C . ILE A 1 91 ? -3.880 5.065 -6.100 1.00 93.69 91 ILE A C 1
ATOM 720 O O . ILE A 1 91 ? -3.389 4.692 -7.165 1.00 93.69 91 ILE A O 1
ATOM 724 N N . ILE A 1 92 ? -3.623 6.273 -5.590 1.00 93.12 92 ILE A N 1
ATOM 725 C CA . ILE A 1 92 ? -2.738 7.245 -6.242 1.00 93.12 92 ILE A CA 1
ATOM 726 C C . ILE A 1 92 ? -1.324 6.673 -6.382 1.00 93.12 92 ILE A C 1
ATOM 728 O O . ILE A 1 92 ? -0.733 6.771 -7.454 1.00 93.12 92 ILE A O 1
ATOM 732 N N . VAL A 1 93 ? -0.783 6.057 -5.328 1.00 92.12 93 VAL A N 1
ATOM 733 C CA . VAL A 1 93 ? 0.554 5.447 -5.356 1.00 92.12 93 VAL A CA 1
ATOM 734 C C . VAL A 1 93 ? 0.623 4.327 -6.387 1.00 92.12 93 VAL A C 1
ATOM 736 O O . VAL A 1 93 ? 1.564 4.303 -7.177 1.00 92.12 93 VAL A O 1
ATOM 739 N N . MET A 1 94 ? -0.381 3.452 -6.431 1.00 93.12 94 MET A N 1
ATOM 740 C CA . MET A 1 94 ? -0.463 2.376 -7.416 1.00 93.12 94 MET A CA 1
ATOM 741 C C . MET A 1 94 ? -0.451 2.925 -8.851 1.00 93.12 94 MET A C 1
ATOM 743 O O . MET A 1 94 ? 0.380 2.510 -9.658 1.00 93.12 94 MET A O 1
ATOM 747 N N . ILE A 1 95 ? -1.305 3.910 -9.156 1.00 93.19 95 ILE A N 1
ATOM 748 C CA . ILE A 1 95 ? -1.363 4.548 -10.482 1.00 93.19 95 ILE A CA 1
ATOM 749 C C . ILE A 1 95 ? -0.022 5.200 -10.833 1.00 93.19 95 ILE A C 1
ATOM 751 O O . ILE A 1 95 ? 0.465 5.051 -11.953 1.00 93.19 95 ILE A O 1
ATOM 755 N N . LEU A 1 96 ? 0.592 5.910 -9.884 1.00 92.81 96 LEU A N 1
ATOM 756 C CA . LEU A 1 96 ? 1.866 6.588 -10.105 1.00 92.81 96 LEU A CA 1
ATOM 757 C C . LEU A 1 96 ? 3.014 5.605 -10.331 1.00 92.81 96 LEU A C 1
ATOM 759 O O . LEU A 1 96 ? 3.843 5.871 -11.193 1.00 92.81 96 LEU A O 1
ATOM 763 N N . ILE A 1 97 ? 3.062 4.471 -9.625 1.00 91.12 97 ILE A N 1
ATOM 764 C CA . ILE A 1 97 ? 4.072 3.433 -9.878 1.00 91.12 97 ILE A CA 1
ATOM 765 C C . ILE A 1 97 ? 3.936 2.915 -11.310 1.00 91.12 97 ILE A C 1
ATOM 767 O O . ILE A 1 97 ? 4.917 2.936 -12.047 1.00 91.12 97 ILE A O 1
ATOM 771 N N . VAL A 1 98 ? 2.724 2.543 -11.733 1.00 90.31 98 VAL A N 1
ATOM 772 C CA . VAL A 1 98 ? 2.467 2.062 -13.101 1.00 90.31 98 VAL A CA 1
ATOM 773 C C . VAL A 1 98 ? 2.855 3.120 -14.139 1.00 90.31 98 VAL A C 1
ATOM 775 O O . VAL A 1 98 ? 3.568 2.824 -15.099 1.00 90.31 98 VAL A O 1
ATOM 778 N N . ALA A 1 99 ? 2.445 4.374 -13.930 1.00 90.44 99 ALA A N 1
ATOM 779 C CA . ALA A 1 99 ? 2.769 5.478 -14.826 1.00 90.44 99 ALA A CA 1
ATOM 780 C C . ALA A 1 99 ? 4.283 5.727 -14.913 1.00 90.44 99 ALA A C 1
ATOM 782 O O . ALA A 1 99 ? 4.809 5.908 -16.008 1.00 90.44 99 ALA A O 1
ATOM 783 N N . LEU A 1 100 ? 4.998 5.702 -13.784 1.00 88.75 100 LEU A N 1
ATOM 784 C CA . LEU A 1 100 ? 6.453 5.858 -13.747 1.00 88.75 100 LEU A CA 1
ATOM 785 C C . LEU A 1 100 ? 7.170 4.697 -14.438 1.00 88.75 100 LEU A C 1
ATOM 787 O O . LEU A 1 100 ? 8.199 4.915 -15.065 1.00 88.75 100 LEU A O 1
ATOM 791 N N . THR A 1 101 ? 6.648 3.477 -14.370 1.00 86.50 101 THR A N 1
ATOM 792 C CA . THR A 1 101 ? 7.266 2.350 -15.072 1.00 86.50 101 THR A CA 1
ATOM 793 C C . THR A 1 101 ? 7.082 2.437 -16.586 1.00 86.50 101 THR A C 1
ATOM 795 O O . THR A 1 101 ? 8.012 2.118 -17.320 1.00 86.50 101 THR A O 1
ATOM 798 N N . ILE A 1 102 ? 5.913 2.879 -17.062 1.00 85.62 102 ILE A N 1
ATOM 799 C CA . ILE A 1 102 ? 5.594 2.916 -18.500 1.00 85.62 102 ILE A CA 1
ATOM 800 C C . ILE A 1 102 ? 6.151 4.173 -19.180 1.00 85.62 102 ILE A C 1
ATOM 802 O O . ILE A 1 102 ? 6.669 4.103 -20.291 1.00 85.62 102 ILE A O 1
ATOM 806 N N . LEU A 1 103 ? 6.008 5.340 -18.547 1.00 86.31 103 LEU A N 1
ATOM 807 C CA . LEU A 1 103 ? 6.272 6.631 -19.193 1.00 86.31 103 LEU A CA 1
ATOM 808 C C . LEU A 1 103 ? 7.714 7.099 -19.038 1.00 86.31 103 LEU A C 1
ATOM 810 O O . LEU A 1 103 ? 8.189 7.921 -19.825 1.00 86.31 103 LEU A O 1
ATOM 814 N N . LEU A 1 104 ? 8.402 6.651 -17.990 1.00 81.38 104 LEU A N 1
ATOM 815 C CA . LEU A 1 104 ? 9.722 7.165 -17.683 1.00 81.38 104 LEU A CA 1
ATOM 816 C C . LEU A 1 104 ? 10.768 6.439 -18.548 1.00 81.38 104 LEU A C 1
ATOM 818 O O . LEU A 1 104 ? 10.771 5.217 -18.631 1.00 81.38 104 LEU A O 1
ATOM 822 N N . PRO A 1 105 ? 11.704 7.148 -19.193 1.00 78.31 105 PRO A N 1
ATOM 823 C CA . PRO A 1 105 ? 12.850 6.488 -19.808 1.00 78.31 105 PRO A CA 1
ATOM 824 C C . PRO A 1 105 ? 13.741 5.853 -18.729 1.00 78.31 105 PRO A C 1
ATOM 826 O O . PRO A 1 105 ? 13.950 6.477 -17.686 1.00 78.31 105 PRO A O 1
ATOM 829 N N . GLN A 1 106 ? 14.344 4.687 -18.994 1.00 73.81 106 GLN A N 1
ATOM 830 C CA . GLN A 1 106 ? 15.193 3.951 -18.030 1.00 73.81 106 GLN A CA 1
ATOM 831 C C . GLN A 1 106 ? 16.251 4.828 -17.337 1.00 73.81 106 GLN A C 1
ATOM 833 O O . GLN A 1 106 ? 16.429 4.753 -16.122 1.00 73.81 106 GLN A O 1
ATOM 838 N N . ARG A 1 107 ? 16.879 5.760 -18.074 1.00 71.62 107 ARG A N 1
ATOM 839 C CA . ARG A 1 107 ? 17.857 6.733 -17.536 1.00 71.62 107 ARG A CA 1
ATOM 840 C C . ARG A 1 107 ? 17.344 7.566 -16.351 1.00 71.62 107 ARG A C 1
ATOM 842 O O . ARG A 1 107 ? 18.138 8.098 -15.581 1.00 71.62 107 ARG A O 1
ATOM 849 N N . HIS A 1 108 ? 16.028 7.698 -16.207 1.00 82.56 108 HIS A N 1
ATOM 850 C CA . HIS A 1 108 ? 15.379 8.473 -15.158 1.00 82.56 108 HIS A CA 1
ATOM 851 C C . HIS A 1 108 ? 14.768 7.606 -14.052 1.00 82.56 108 HIS A C 1
ATOM 853 O O . HIS A 1 108 ? 14.214 8.162 -13.110 1.00 82.56 108 HIS A O 1
ATOM 859 N N . PHE A 1 109 ? 14.887 6.274 -14.088 1.00 83.69 109 PHE A N 1
ATOM 860 C CA . PHE A 1 109 ? 14.256 5.381 -13.100 1.00 83.69 109 PHE A CA 1
ATOM 861 C C . PHE A 1 109 ? 14.690 5.637 -11.646 1.00 83.69 109 PHE A C 1
ATOM 863 O O . PHE A 1 109 ? 13.951 5.308 -10.718 1.00 83.69 109 PHE A O 1
ATOM 870 N N . LYS A 1 110 ? 15.816 6.333 -11.422 1.00 86.12 110 LYS A N 1
ATOM 871 C CA . LYS A 1 110 ? 16.178 6.867 -10.095 1.00 86.12 110 LYS A CA 1
ATOM 872 C C . LYS A 1 110 ? 15.079 7.752 -9.490 1.00 86.12 110 LYS A C 1
ATOM 874 O O . LYS A 1 110 ? 14.907 7.749 -8.277 1.00 86.12 110 LYS A O 1
ATOM 879 N N . ILE A 1 111 ? 14.309 8.473 -10.309 1.00 86.81 111 ILE A N 1
ATOM 880 C CA . ILE A 1 111 ? 13.149 9.258 -9.861 1.00 86.81 111 ILE A CA 1
ATOM 881 C C . ILE A 1 111 ? 12.089 8.335 -9.249 1.00 86.81 111 ILE A C 1
ATOM 883 O O . ILE A 1 111 ? 11.575 8.644 -8.178 1.00 86.81 111 ILE A O 1
ATOM 887 N N . GLY A 1 112 ? 11.813 7.182 -9.872 1.00 87.31 112 GLY A N 1
ATOM 888 C CA . GLY A 1 112 ? 10.899 6.167 -9.335 1.00 87.31 112 GLY A CA 1
ATOM 889 C C . GLY A 1 112 ? 11.365 5.615 -7.987 1.00 87.31 112 GLY A C 1
ATOM 890 O O . GLY A 1 112 ? 10.578 5.516 -7.047 1.00 87.31 112 GLY A O 1
ATOM 891 N N . TYR A 1 113 ? 12.669 5.375 -7.838 1.00 89.06 113 TYR A N 1
ATOM 892 C CA . TYR A 1 113 ? 13.265 5.000 -6.553 1.00 89.06 113 TYR A CA 1
ATOM 893 C C . TYR A 1 113 ? 13.016 6.059 -5.462 1.00 89.06 113 TYR A C 1
ATOM 895 O O . TYR A 1 113 ? 12.431 5.747 -4.424 1.00 89.06 113 TYR A O 1
ATOM 903 N N . TYR A 1 114 ? 13.373 7.327 -5.697 1.00 90.31 114 TYR A N 1
ATOM 904 C CA . TYR A 1 114 ? 13.137 8.392 -4.711 1.00 90.31 114 TYR A CA 1
ATOM 905 C C . TYR A 1 114 ? 11.649 8.612 -4.424 1.00 90.31 114 TYR A C 1
ATOM 907 O O . TYR A 1 114 ? 11.274 8.864 -3.279 1.00 90.31 114 TYR A O 1
ATOM 915 N N . PHE A 1 115 ? 10.799 8.466 -5.440 1.00 92.19 115 PHE A N 1
ATOM 916 C CA . PHE A 1 115 ? 9.352 8.522 -5.293 1.00 92.19 115 PHE A CA 1
ATOM 917 C C . PHE A 1 115 ? 8.848 7.447 -4.324 1.00 92.19 115 PHE A C 1
ATOM 919 O O . PHE A 1 115 ? 8.170 7.785 -3.358 1.00 92.19 115 PHE A O 1
ATOM 926 N N . THR A 1 116 ? 9.221 6.175 -4.513 1.00 90.81 116 THR A N 1
ATOM 927 C CA . THR A 1 116 ? 8.796 5.083 -3.611 1.00 90.81 116 THR A CA 1
ATOM 928 C C . THR A 1 116 ? 9.242 5.308 -2.161 1.00 90.81 116 THR A C 1
ATOM 930 O O . THR A 1 116 ? 8.483 5.042 -1.229 1.00 90.81 116 THR A O 1
ATOM 933 N N . ILE A 1 117 ? 10.428 5.888 -1.948 1.00 89.69 117 ILE A N 1
ATOM 934 C CA . ILE A 1 117 ? 10.895 6.289 -0.614 1.00 89.69 117 ILE A CA 1
ATOM 935 C C . ILE A 1 117 ? 10.012 7.397 -0.028 1.00 89.69 117 ILE A C 1
ATOM 937 O O . ILE A 1 117 ? 9.586 7.295 1.122 1.00 89.69 117 ILE A O 1
ATOM 941 N N . ALA A 1 118 ? 9.704 8.438 -0.806 1.00 91.75 118 ALA A N 1
ATOM 942 C CA . ALA A 1 118 ? 8.827 9.523 -0.368 1.00 91.75 118 ALA A CA 1
ATOM 943 C C . ALA A 1 118 ? 7.422 9.016 0.007 1.00 91.75 118 ALA A C 1
ATOM 945 O O . ALA A 1 118 ? 6.863 9.444 1.018 1.00 91.75 118 ALA A O 1
ATOM 946 N N . GLN A 1 119 ? 6.878 8.058 -0.752 1.00 90.75 119 GLN A N 1
ATOM 947 C CA . GLN A 1 119 ? 5.588 7.436 -0.439 1.00 90.75 119 GLN A CA 1
ATOM 948 C C . GLN A 1 119 ? 5.618 6.665 0.883 1.00 90.75 119 GLN A C 1
ATOM 950 O O . GLN A 1 119 ? 4.680 6.778 1.668 1.00 90.75 119 GLN A O 1
ATOM 955 N N . ASN A 1 120 ? 6.710 5.961 1.198 1.00 90.31 120 ASN A N 1
ATOM 956 C CA . ASN A 1 120 ? 6.849 5.299 2.498 1.00 90.31 120 ASN A CA 1
ATOM 957 C C . ASN A 1 120 ? 6.785 6.292 3.669 1.00 90.31 120 ASN A C 1
ATOM 959 O O . ASN A 1 120 ? 6.142 6.001 4.675 1.00 90.31 120 ASN A O 1
ATOM 963 N N . PHE A 1 121 ? 7.389 7.480 3.551 1.00 91.06 121 PHE A N 1
ATOM 964 C CA . PHE A 1 121 ? 7.279 8.508 4.595 1.00 91.06 121 PHE A CA 1
ATOM 965 C C . PHE A 1 121 ? 5.835 8.986 4.793 1.00 91.06 121 PHE A C 1
ATOM 967 O O . PHE A 1 121 ? 5.385 9.135 5.932 1.00 91.06 121 PHE A O 1
ATOM 974 N N . LEU A 1 122 ? 5.095 9.187 3.699 1.00 90.75 122 LEU A N 1
ATOM 975 C CA . LEU A 1 122 ? 3.675 9.542 3.756 1.00 90.75 122 LEU A CA 1
ATOM 976 C C . LEU A 1 122 ? 2.843 8.422 4.391 1.00 90.75 122 LEU A C 1
ATOM 978 O O . LEU A 1 122 ? 2.000 8.697 5.245 1.00 90.75 122 LEU A O 1
ATOM 982 N N . LEU A 1 123 ? 3.118 7.164 4.046 1.00 89.31 123 LEU A N 1
ATOM 983 C CA . LEU A 1 123 ? 2.446 6.007 4.631 1.00 89.31 123 LEU A CA 1
ATOM 984 C C . LEU A 1 123 ? 2.687 5.920 6.147 1.00 89.31 123 LEU A C 1
ATOM 986 O O . LEU A 1 123 ? 1.733 5.750 6.906 1.00 89.31 123 LEU A O 1
ATOM 990 N N . VAL A 1 124 ? 3.930 6.110 6.610 1.00 91.94 124 VAL A N 1
ATOM 991 C CA . VAL A 1 124 ? 4.258 6.173 8.049 1.00 91.94 124 VAL A CA 1
ATOM 992 C C . VAL A 1 124 ? 3.462 7.279 8.740 1.00 91.94 124 VAL A C 1
ATOM 994 O O . VAL A 1 124 ? 2.867 7.043 9.793 1.00 91.94 124 VAL A O 1
ATOM 997 N N . PHE A 1 125 ? 3.425 8.477 8.152 1.00 90.62 125 PHE A N 1
ATOM 998 C CA . PHE A 1 125 ? 2.665 9.598 8.701 1.00 90.62 125 PHE A CA 1
ATOM 999 C C . PHE A 1 125 ? 1.184 9.235 8.884 1.00 90.62 125 PHE A C 1
ATOM 1001 O O . PHE A 1 125 ? 0.624 9.457 9.961 1.00 90.62 125 PHE A O 1
ATOM 1008 N N . TRP A 1 126 ? 0.565 8.611 7.880 1.00 87.12 126 TRP A N 1
ATOM 1009 C CA . TRP A 1 126 ? -0.828 8.172 7.956 1.00 87.12 126 TRP A CA 1
ATOM 1010 C C . TRP A 1 126 ? -1.060 7.085 9.004 1.00 87.12 126 TRP A C 1
ATOM 1012 O O . TRP A 1 126 ? -2.031 7.166 9.756 1.00 87.12 126 TRP A O 1
ATOM 1022 N N . ILE A 1 127 ? -0.155 6.110 9.116 1.00 88.56 127 ILE A N 1
ATOM 1023 C CA . ILE A 1 127 ? -0.223 5.066 10.148 1.00 88.56 127 ILE A CA 1
ATOM 1024 C C . ILE A 1 127 ? -0.208 5.695 11.543 1.00 88.56 127 ILE A C 1
ATOM 1026 O O . ILE A 1 127 ? -1.003 5.301 12.397 1.00 88.56 127 ILE A O 1
ATOM 1030 N N . ILE A 1 128 ? 0.647 6.694 11.779 1.00 90.69 128 ILE A N 1
ATOM 1031 C CA . ILE A 1 128 ? 0.712 7.400 13.064 1.00 90.69 128 ILE A CA 1
ATOM 1032 C C . ILE A 1 128 ? -0.600 8.142 13.340 1.00 90.69 128 ILE A C 1
ATOM 1034 O O . ILE A 1 128 ? -1.155 8.001 14.431 1.00 90.69 128 ILE A O 1
ATOM 1038 N N . GLN A 1 129 ? -1.121 8.901 12.369 1.00 87.75 129 GLN A N 1
ATOM 1039 C CA . GLN A 1 129 ? -2.379 9.641 12.533 1.00 87.75 129 GLN A CA 1
ATOM 1040 C C . GLN A 1 129 ? -3.557 8.709 12.811 1.00 87.75 129 GLN A C 1
ATOM 1042 O O . GLN A 1 129 ? -4.361 8.974 13.704 1.00 87.75 129 GLN A O 1
ATOM 1047 N N . PHE A 1 130 ? -3.631 7.587 12.098 1.00 85.31 130 PHE A N 1
ATOM 1048 C CA . PHE A 1 130 ? -4.678 6.603 12.308 1.00 85.31 130 PHE A CA 1
ATOM 1049 C C . PHE A 1 130 ? -4.577 5.966 13.698 1.00 85.31 130 PHE A C 1
ATOM 1051 O O . PHE A 1 130 ? -5.540 5.987 14.460 1.00 85.31 130 PHE A O 1
ATOM 1058 N N . ASN A 1 131 ? -3.393 5.485 14.089 1.00 88.06 131 ASN A N 1
ATOM 1059 C CA . ASN A 1 131 ? -3.183 4.892 15.412 1.00 88.06 131 ASN A CA 1
ATOM 1060 C C . ASN A 1 131 ? -3.444 5.885 16.550 1.00 88.06 131 ASN A C 1
ATOM 1062 O O . ASN A 1 131 ? -3.956 5.498 17.602 1.00 88.06 131 ASN A O 1
ATOM 1066 N N . LYS A 1 132 ? -3.178 7.178 16.337 1.00 89.00 132 LYS A N 1
ATOM 1067 C CA . LYS A 1 132 ? -3.494 8.234 17.305 1.00 89.00 132 LYS A CA 1
ATOM 1068 C C . LYS A 1 132 ? -4.978 8.240 17.675 1.00 89.00 132 LYS A C 1
ATOM 1070 O O . LYS A 1 132 ? -5.281 8.378 18.857 1.00 89.00 132 LYS A O 1
ATOM 1075 N N . ILE A 1 133 ? -5.887 8.006 16.722 1.00 85.12 133 ILE A N 1
ATOM 1076 C CA . ILE A 1 133 ? -7.343 7.943 16.963 1.00 85.12 133 ILE A CA 1
ATOM 1077 C C . ILE A 1 133 ? -7.700 6.828 17.960 1.00 85.12 133 ILE A C 1
ATOM 1079 O O . ILE A 1 133 ? -8.610 6.990 18.778 1.00 85.12 133 ILE A O 1
ATOM 1083 N N . PHE A 1 134 ? -6.961 5.714 17.926 1.00 85.25 134 PHE A N 1
ATOM 1084 C CA . PHE A 1 134 ? -7.193 4.544 18.777 1.00 85.25 134 PHE A CA 1
ATOM 1085 C C . PHE A 1 134 ? -6.347 4.519 20.043 1.00 85.25 134 PHE A C 1
ATOM 1087 O O . PHE A 1 134 ? -6.575 3.661 20.889 1.00 85.25 134 PHE A O 1
ATOM 1094 N N . ILE A 1 135 ? -5.365 5.399 20.211 1.00 85.62 135 ILE A N 1
ATOM 1095 C CA . ILE A 1 135 ? -4.518 5.438 21.414 1.00 85.62 135 ILE A CA 1
ATOM 1096 C C . ILE A 1 135 ? -4.890 6.630 22.291 1.00 85.62 135 ILE A C 1
ATOM 1098 O O . ILE A 1 135 ? -4.991 6.491 23.507 1.00 85.62 135 ILE A O 1
ATOM 1102 N N . SER A 1 136 ? -5.146 7.782 21.675 1.00 77.12 136 SER A N 1
ATOM 1103 C CA . SER A 1 136 ? -5.344 9.055 22.361 1.00 77.12 136 SER A CA 1
ATOM 1104 C C . SER A 1 136 ? -6.588 9.765 21.833 1.00 77.12 136 SER A C 1
ATOM 1106 O O . SER A 1 136 ? -6.641 10.171 20.675 1.00 77.12 136 SER A O 1
ATOM 1108 N N . GLY A 1 137 ? -7.595 9.944 22.685 1.00 72.12 137 GLY A N 1
ATOM 1109 C CA . GLY A 1 137 ? -8.813 10.666 22.329 1.00 72.12 137 GLY A CA 1
ATOM 1110 C C . GLY A 1 137 ? -9.965 10.394 23.290 1.00 72.12 137 GLY A C 1
ATOM 1111 O O . GLY A 1 137 ? -9.818 9.688 24.288 1.00 72.12 137 GLY A O 1
ATOM 1112 N N . ASN A 1 138 ? -11.141 10.925 22.968 1.00 78.12 138 ASN A N 1
ATOM 1113 C CA . ASN A 1 138 ? -12.363 10.604 23.699 1.00 78.12 138 ASN A CA 1
ATOM 1114 C C . ASN A 1 138 ? -12.924 9.248 23.256 1.00 78.12 138 ASN A C 1
ATOM 1116 O O . ASN A 1 138 ? -12.847 8.877 22.082 1.00 78.12 138 ASN A O 1
ATOM 1120 N N . LYS A 1 139 ? -13.501 8.511 24.216 1.00 84.56 139 LYS A N 1
ATOM 1121 C CA . LYS A 1 139 ? -14.187 7.222 24.005 1.00 84.56 139 LYS A CA 1
ATOM 1122 C C . LYS A 1 139 ? -13.355 6.175 23.243 1.00 84.56 139 LYS A C 1
ATOM 1124 O O . LYS A 1 139 ? -13.913 5.347 22.522 1.00 84.56 139 LYS A O 1
ATOM 1129 N N . VAL A 1 140 ? -12.035 6.161 23.440 1.00 87.88 140 VAL A N 1
ATOM 1130 C CA . VAL A 1 140 ? -11.094 5.247 22.759 1.00 87.88 140 VAL A CA 1
ATOM 1131 C C . VAL A 1 140 ? -11.538 3.786 22.837 1.00 87.88 140 VAL A C 1
ATOM 1133 O O . VAL A 1 140 ? -11.540 3.091 21.827 1.00 87.88 140 VAL A O 1
ATOM 1136 N N . ASN A 1 141 ? -12.001 3.329 24.004 1.00 88.19 141 ASN A N 1
ATOM 1137 C CA . ASN A 1 141 ? -12.468 1.950 24.179 1.00 88.19 141 ASN A CA 1
ATOM 1138 C C . ASN A 1 141 ? -13.657 1.602 23.272 1.00 88.19 141 ASN A C 1
ATOM 1140 O O . ASN A 1 141 ? -13.748 0.474 22.797 1.00 88.19 141 ASN A O 1
ATOM 1144 N N . LYS A 1 142 ? -14.557 2.559 23.008 1.00 88.12 142 LYS A N 1
ATOM 1145 C CA . LYS A 1 142 ? -15.671 2.355 22.074 1.00 88.12 142 LYS A CA 1
ATOM 1146 C C . LYS A 1 142 ? -15.183 2.362 20.629 1.00 88.12 142 LYS A C 1
ATOM 1148 O O . LYS A 1 142 ? -15.561 1.474 19.880 1.00 88.12 142 LYS A O 1
ATOM 1153 N N . LYS A 1 143 ? -14.286 3.288 20.263 1.00 88.44 143 LYS A N 1
ATOM 1154 C CA . LYS A 1 143 ? -13.682 3.337 18.917 1.00 88.44 143 LYS A CA 1
ATOM 1155 C C . LYS A 1 143 ? -12.912 2.059 18.579 1.00 88.44 143 LYS A C 1
ATOM 1157 O O . LYS A 1 143 ? -13.072 1.529 17.492 1.00 88.44 143 LYS A O 1
ATOM 1162 N N . ARG A 1 144 ? -12.139 1.516 19.525 1.00 89.25 144 ARG A N 1
ATOM 1163 C CA . ARG A 1 144 ? -11.431 0.236 19.348 1.00 89.25 144 ARG A CA 1
ATOM 1164 C C . ARG A 1 144 ? -12.378 -0.940 19.134 1.00 89.25 144 ARG A C 1
ATOM 1166 O O . ARG A 1 144 ? -12.082 -1.799 18.320 1.00 89.25 144 ARG A O 1
ATOM 1173 N N . LYS A 1 145 ? -13.497 -0.984 19.866 1.00 89.94 145 LYS A N 1
ATOM 1174 C CA . LYS A 1 145 ? -14.521 -2.023 19.680 1.00 89.94 145 LYS A CA 1
ATOM 1175 C C . LYS A 1 145 ? -15.225 -1.888 18.331 1.00 89.94 145 LYS A C 1
ATOM 1177 O O . LYS A 1 145 ? -15.464 -2.899 17.694 1.00 89.94 145 LYS A O 1
ATOM 1182 N N . GLN A 1 146 ? -15.523 -0.656 17.922 1.00 90.69 146 GLN A N 1
ATOM 1183 C CA . GLN A 1 146 ? -16.163 -0.351 16.644 1.00 90.69 146 GLN A CA 1
ATOM 1184 C C . GLN A 1 146 ? -15.289 -0.719 15.440 1.00 90.69 146 GLN A C 1
ATOM 1186 O O . GLN A 1 146 ? -15.831 -1.143 14.432 1.00 90.69 146 GLN A O 1
ATOM 1191 N N . PHE A 1 147 ? -13.971 -0.513 15.530 1.00 90.62 147 PHE A N 1
ATOM 1192 C CA . PHE A 1 147 ? -13.036 -0.673 14.410 1.00 90.62 147 PHE A CA 1
ATOM 1193 C C . PHE A 1 147 ? -12.049 -1.830 14.612 1.00 90.62 147 PHE A C 1
ATOM 1195 O O . PHE A 1 147 ? -10.865 -1.729 14.276 1.00 90.62 147 PHE A O 1
ATOM 1202 N N . ILE A 1 148 ? -12.499 -2.914 15.244 1.00 91.81 148 ILE A N 1
ATOM 1203 C CA . ILE A 1 148 ? -11.615 -4.015 15.624 1.00 91.81 148 ILE A CA 1
ATOM 1204 C C . ILE A 1 148 ? -11.063 -4.738 14.392 1.00 91.81 148 ILE A C 1
ATOM 1206 O O . ILE A 1 148 ? -9.864 -5.018 14.345 1.00 91.81 148 ILE A O 1
ATOM 1210 N N . PHE A 1 149 ? -11.888 -4.981 13.370 1.00 91.88 149 PHE A N 1
ATOM 1211 C CA . PHE A 1 149 ? -11.447 -5.657 12.150 1.00 91.88 149 PHE A CA 1
ATOM 1212 C C . PHE A 1 149 ? -10.513 -4.776 11.330 1.00 91.88 149 PHE A C 1
ATOM 1214 O O . PHE A 1 149 ? -9.546 -5.273 10.754 1.00 91.88 149 PHE A O 1
ATOM 1221 N N . THR A 1 150 ? -10.745 -3.466 11.319 1.00 91.75 150 THR A N 1
ATOM 1222 C CA . THR A 1 150 ? -9.869 -2.485 10.680 1.00 91.75 150 THR A CA 1
ATOM 1223 C C . THR A 1 150 ? -8.503 -2.465 11.354 1.00 91.75 150 THR A C 1
ATOM 1225 O O . THR A 1 150 ? -7.492 -2.494 10.656 1.00 91.75 150 THR A O 1
ATOM 1228 N N . ILE A 1 151 ? -8.445 -2.486 12.692 1.00 90.62 151 ILE A N 1
ATOM 1229 C CA . ILE A 1 151 ? -7.182 -2.586 13.443 1.00 90.62 151 ILE A CA 1
ATOM 1230 C C . ILE A 1 151 ? -6.450 -3.890 13.094 1.00 90.62 151 ILE A C 1
ATOM 1232 O O . ILE A 1 151 ? -5.252 -3.864 12.815 1.00 90.62 151 ILE A O 1
ATOM 1236 N N . PHE A 1 152 ? -7.156 -5.024 13.049 1.00 91.56 152 PHE A N 1
ATOM 1237 C CA . PHE A 1 152 ? -6.558 -6.304 12.653 1.00 91.56 152 PHE A CA 1
ATOM 1238 C C . PHE A 1 152 ? -6.060 -6.306 11.204 1.00 91.56 152 PHE A C 1
ATOM 1240 O O . PHE A 1 152 ? -4.964 -6.800 10.940 1.00 91.56 152 PHE A O 1
ATOM 1247 N N . ALA A 1 153 ? -6.809 -5.709 10.274 1.00 92.19 153 ALA A N 1
ATOM 1248 C CA . ALA A 1 153 ? -6.397 -5.569 8.879 1.00 92.19 153 ALA A CA 1
ATOM 1249 C C . ALA A 1 153 ? -5.054 -4.849 8.742 1.00 92.19 153 ALA A C 1
ATOM 1251 O O . ALA A 1 153 ? -4.268 -5.202 7.865 1.00 92.19 153 ALA A O 1
ATOM 1252 N N . GLN A 1 154 ? -4.744 -3.893 9.622 1.00 89.88 154 GLN A N 1
ATOM 1253 C CA . GLN A 1 154 ? -3.469 -3.174 9.574 1.00 89.88 154 GLN A CA 1
ATOM 1254 C C . GLN A 1 154 ? -2.262 -4.088 9.766 1.00 89.88 154 GLN A C 1
ATOM 1256 O O . GLN A 1 154 ? -1.228 -3.862 9.144 1.00 89.88 154 GLN A O 1
ATOM 1261 N N . ILE A 1 155 ? -2.394 -5.136 10.583 1.00 91.00 155 ILE A N 1
ATOM 1262 C CA . ILE A 1 155 ? -1.313 -6.095 10.853 1.00 91.00 155 ILE A CA 1
ATOM 1263 C C . ILE A 1 155 ? -0.889 -6.808 9.564 1.00 91.00 155 ILE A C 1
ATOM 1265 O O . ILE A 1 155 ? 0.276 -7.162 9.419 1.00 91.00 155 ILE A O 1
ATOM 1269 N N . VAL A 1 156 ? -1.813 -6.980 8.616 1.00 92.25 156 VAL A N 1
ATOM 1270 C CA . VAL A 1 156 ? -1.552 -7.625 7.324 1.00 92.25 156 VAL A CA 1
ATOM 1271 C C . VAL A 1 156 ? -1.251 -6.590 6.238 1.00 92.25 156 VAL A C 1
ATOM 1273 O O . VAL A 1 156 ? -0.264 -6.716 5.515 1.00 92.25 156 VAL A O 1
ATOM 1276 N N . ALA A 1 157 ? -2.067 -5.539 6.141 1.00 92.06 157 ALA A N 1
ATOM 1277 C CA . ALA A 1 157 ? -1.964 -4.536 5.089 1.00 92.06 157 ALA A CA 1
ATOM 1278 C C . ALA A 1 157 ? -0.686 -3.693 5.202 1.00 92.06 157 ALA A C 1
ATOM 1280 O O . ALA A 1 157 ? -0.065 -3.404 4.184 1.00 92.06 157 ALA A O 1
ATOM 1281 N N . ILE A 1 158 ? -0.250 -3.324 6.415 1.00 92.00 158 ILE A N 1
ATOM 1282 C CA . ILE A 1 158 ? 0.953 -2.498 6.594 1.00 92.00 158 ILE A CA 1
ATOM 1283 C C . ILE A 1 158 ? 2.204 -3.241 6.094 1.00 92.00 158 ILE A C 1
ATOM 1285 O O . ILE A 1 158 ? 2.872 -2.701 5.210 1.00 92.00 158 ILE A O 1
ATOM 1289 N N . PRO A 1 159 ? 2.531 -4.464 6.565 1.00 93.56 159 PRO A N 1
ATOM 1290 C CA . PRO A 1 159 ? 3.679 -5.200 6.036 1.00 93.56 159 PRO A CA 1
ATOM 1291 C C . PRO A 1 159 ? 3.599 -5.443 4.530 1.00 93.56 159 PRO A C 1
ATOM 1293 O O . PRO A 1 159 ? 4.615 -5.322 3.850 1.00 93.56 159 PRO A O 1
ATOM 1296 N N . LEU A 1 160 ? 2.404 -5.731 4.000 1.00 94.12 160 LEU A N 1
ATOM 1297 C CA . LEU A 1 160 ? 2.199 -5.920 2.565 1.00 94.12 160 LEU A CA 1
ATOM 1298 C C . LEU A 1 160 ? 2.552 -4.652 1.773 1.00 94.12 160 LEU A C 1
ATOM 1300 O O . LEU A 1 160 ? 3.309 -4.726 0.805 1.00 94.12 160 LEU A O 1
ATOM 1304 N N . LEU A 1 161 ? 2.071 -3.483 2.208 1.00 93.19 161 LEU A N 1
ATOM 1305 C CA . LEU A 1 161 ? 2.347 -2.197 1.559 1.00 93.19 161 LEU A CA 1
ATOM 1306 C C . LEU A 1 161 ? 3.829 -1.808 1.660 1.00 93.19 161 LEU A C 1
ATOM 1308 O O . LEU A 1 161 ? 4.421 -1.413 0.654 1.00 93.19 161 LEU A O 1
ATOM 1312 N N . PHE A 1 162 ? 4.456 -1.962 2.831 1.00 92.75 162 PHE A N 1
ATOM 1313 C CA . PHE A 1 162 ? 5.890 -1.690 2.995 1.00 92.75 162 PHE A CA 1
ATOM 1314 C C . PHE A 1 162 ? 6.753 -2.642 2.170 1.00 92.75 162 PHE A C 1
ATOM 1316 O O . PHE A 1 162 ? 7.672 -2.190 1.491 1.00 92.75 162 PHE A O 1
ATOM 1323 N N . GLY A 1 163 ? 6.453 -3.942 2.198 1.00 92.00 163 GLY A N 1
ATOM 1324 C CA . GLY A 1 163 ? 7.174 -4.950 1.427 1.00 92.00 163 GLY A CA 1
ATOM 1325 C C . GLY A 1 163 ? 7.073 -4.686 -0.071 1.00 92.00 163 GLY A C 1
ATOM 1326 O O . GLY A 1 163 ? 8.091 -4.634 -0.756 1.00 92.00 163 GLY A O 1
ATOM 1327 N N . THR A 1 164 ? 5.863 -4.411 -0.564 1.00 92.56 164 THR A N 1
ATOM 1328 C CA . THR A 1 164 ? 5.626 -4.081 -1.977 1.00 92.56 164 THR A CA 1
ATOM 1329 C C . THR A 1 164 ? 6.377 -2.815 -2.378 1.00 92.56 164 THR A C 1
ATOM 1331 O O . THR A 1 164 ? 7.099 -2.816 -3.374 1.00 92.56 164 THR A O 1
ATOM 1334 N N . THR A 1 165 ? 6.290 -1.751 -1.575 1.00 91.12 165 TH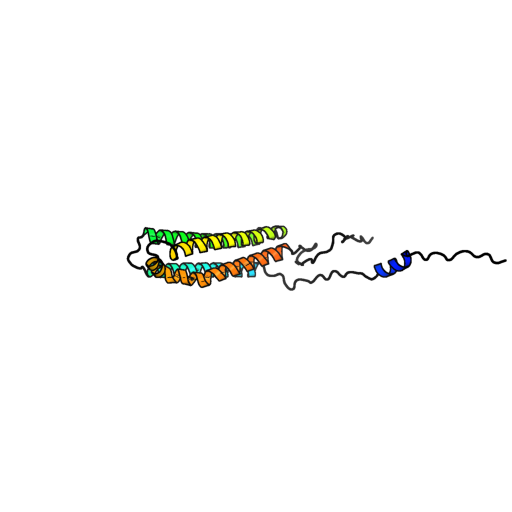R A N 1
ATOM 1335 C CA . THR A 1 165 ? 6.967 -0.477 -1.869 1.00 91.12 165 THR A CA 1
ATOM 1336 C C . THR A 1 165 ? 8.492 -0.622 -1.811 1.00 91.12 165 THR A C 1
ATOM 1338 O O . THR A 1 165 ? 9.203 -0.054 -2.641 1.00 91.12 165 THR A O 1
ATOM 1341 N N . TYR A 1 166 ? 9.015 -1.420 -0.875 1.00 91.19 166 TYR A N 1
ATOM 1342 C CA . TYR A 1 166 ? 10.439 -1.740 -0.796 1.00 91.19 166 TYR A CA 1
ATOM 1343 C C . TYR A 1 166 ? 10.914 -2.491 -2.042 1.00 91.19 166 TYR A C 1
ATOM 1345 O O . TYR A 1 166 ? 11.880 -2.060 -2.672 1.00 91.19 166 TYR A O 1
ATOM 1353 N N . ILE A 1 167 ? 10.216 -3.556 -2.445 1.00 90.69 167 ILE A N 1
ATOM 1354 C CA . ILE A 1 167 ? 10.534 -4.300 -3.671 1.00 90.69 167 ILE A CA 1
ATOM 1355 C C . ILE A 1 167 ? 10.500 -3.358 -4.878 1.00 90.69 167 ILE A C 1
ATOM 1357 O O . ILE A 1 167 ? 11.440 -3.356 -5.670 1.00 90.69 167 ILE A O 1
ATOM 1361 N N . CYS A 1 168 ? 9.490 -2.486 -4.977 1.00 90.75 168 CYS A N 1
ATOM 1362 C CA . CYS A 1 168 ? 9.416 -1.498 -6.053 1.00 90.75 168 CYS A CA 1
ATOM 1363 C C . CYS A 1 168 ? 10.644 -0.588 -6.087 1.00 90.75 168 CYS A C 1
ATOM 1365 O O . CYS A 1 168 ? 11.216 -0.366 -7.152 1.00 90.75 168 CYS A O 1
ATOM 1367 N N . SER A 1 169 ? 11.080 -0.094 -4.926 1.00 89.19 169 SER A N 1
ATOM 1368 C CA . SER A 1 169 ? 12.270 0.753 -4.836 1.00 89.19 169 SER A CA 1
ATOM 1369 C C . SER A 1 169 ? 13.522 0.038 -5.362 1.00 89.19 169 SER A C 1
ATOM 1371 O O . SER A 1 169 ? 14.270 0.610 -6.156 1.00 89.19 169 SER A O 1
ATOM 1373 N N . GLN A 1 170 ? 13.722 -1.231 -4.991 1.00 89.19 170 GLN A N 1
ATOM 1374 C CA . GLN A 1 170 ? 14.875 -2.016 -5.433 1.00 89.19 170 GLN A CA 1
ATOM 1375 C C . GLN A 1 170 ? 14.840 -2.261 -6.939 1.00 89.19 170 GLN A C 1
ATOM 1377 O O . GLN A 1 170 ? 15.860 -2.098 -7.604 1.00 89.19 170 GLN A O 1
ATOM 1382 N N . VAL A 1 171 ? 13.665 -2.572 -7.485 1.00 87.44 171 VAL A N 1
ATOM 1383 C CA . VAL A 1 171 ? 13.482 -2.792 -8.922 1.00 87.44 171 VAL A CA 1
ATOM 1384 C C . VAL A 1 171 ? 13.767 -1.510 -9.710 1.00 87.44 171 VAL A C 1
ATOM 1386 O O . VAL A 1 171 ? 14.589 -1.533 -10.625 1.00 87.44 171 VAL A O 1
ATOM 1389 N N . PHE A 1 172 ? 13.206 -0.360 -9.312 1.00 87.31 172 PHE A N 1
ATOM 1390 C CA . PHE A 1 172 ? 13.536 0.928 -9.942 1.00 87.31 172 PHE A CA 1
ATOM 1391 C C . PHE A 1 172 ? 15.036 1.238 -9.882 1.00 87.31 172 PHE A C 1
ATOM 1393 O O . PHE A 1 172 ? 15.611 1.723 -10.859 1.00 87.31 172 PHE A O 1
ATOM 1400 N N . LEU A 1 173 ? 15.691 0.945 -8.755 1.00 85.56 173 LEU A N 1
ATOM 1401 C CA . LEU A 1 173 ? 17.123 1.176 -8.597 1.00 85.56 173 LEU A CA 1
ATOM 1402 C C . LEU A 1 173 ? 17.957 0.258 -9.498 1.00 85.56 173 LEU A C 1
ATOM 1404 O O . LEU A 1 173 ? 18.889 0.746 -10.137 1.00 85.56 173 LEU A O 1
ATOM 1408 N N . GLN A 1 174 ? 17.628 -1.033 -9.571 1.00 83.31 174 GLN A N 1
ATOM 1409 C CA . GLN A 1 174 ? 18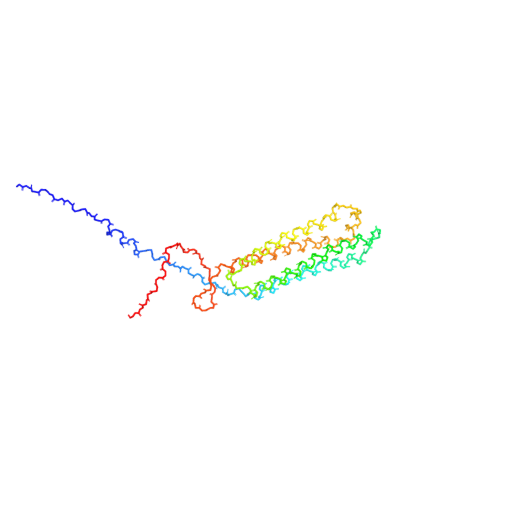.299 -2.001 -10.441 1.00 83.31 174 GLN A CA 1
ATOM 1410 C C . GLN A 1 174 ? 18.181 -1.585 -11.906 1.00 83.31 174 GLN A C 1
ATOM 1412 O O . GLN A 1 174 ? 19.197 -1.373 -12.561 1.00 83.31 174 GLN A O 1
ATOM 1417 N N . PHE A 1 175 ? 16.962 -1.336 -12.387 1.00 80.69 175 PHE A N 1
ATOM 1418 C CA . PHE A 1 175 ? 16.734 -0.887 -13.760 1.00 80.69 175 PHE A CA 1
ATOM 1419 C C . PHE A 1 175 ? 17.422 0.444 -14.083 1.00 80.69 175 PHE A C 1
ATOM 1421 O O . PHE A 1 175 ? 17.863 0.645 -15.209 1.00 80.69 175 PHE A O 1
ATOM 1428 N N . SER A 1 176 ? 17.581 1.342 -13.105 1.00 80.00 176 SER A N 1
ATOM 1429 C CA . SER A 1 176 ? 18.302 2.605 -13.318 1.00 80.00 176 SER A CA 1
ATOM 1430 C C . SER A 1 176 ? 19.814 2.451 -13.533 1.00 80.00 176 SER A C 1
ATOM 1432 O O . SER A 1 176 ? 20.464 3.401 -13.972 1.00 80.00 176 SER A O 1
ATOM 1434 N N . LYS A 1 177 ? 20.386 1.297 -13.165 1.00 78.50 177 LYS A N 1
ATOM 1435 C CA . LYS A 1 177 ? 21.812 0.980 -13.337 1.00 78.50 177 LYS A CA 1
ATOM 1436 C C . LYS A 1 177 ? 22.095 0.229 -14.636 1.00 78.50 177 LYS A C 1
ATOM 1438 O O . LYS A 1 177 ? 23.246 0.218 -15.069 1.00 78.50 177 LYS A O 1
ATOM 1443 N N . LEU A 1 178 ? 21.074 -0.373 -15.242 1.00 69.88 178 LEU A N 1
ATOM 1444 C CA . LEU A 1 178 ? 21.202 -1.050 -16.525 1.00 69.88 178 LEU A CA 1
ATOM 1445 C C . LEU A 1 178 ? 21.455 -0.003 -17.618 1.00 69.88 178 LEU A C 1
ATOM 1447 O O . LEU A 1 178 ? 20.790 1.037 -17.657 1.00 69.88 178 LEU A O 1
ATOM 1451 N N . ARG A 1 179 ? 22.440 -0.247 -18.488 1.00 58.22 179 ARG A N 1
ATOM 1452 C CA . ARG A 1 179 ? 22.645 0.571 -19.692 1.00 58.22 179 ARG A CA 1
ATOM 1453 C C . ARG A 1 179 ? 22.002 -0.135 -20.888 1.00 58.22 179 ARG A C 1
ATOM 1455 O O . ARG A 1 179 ? 22.116 -1.355 -20.970 1.00 58.22 179 ARG A O 1
ATOM 1462 N N . PRO A 1 180 ? 21.353 0.602 -21.807 1.00 51.19 180 PRO A N 1
ATOM 1463 C CA . PRO A 1 180 ? 21.001 0.043 -23.103 1.00 51.19 180 PRO A CA 1
ATOM 1464 C C . PRO A 1 180 ? 22.291 -0.273 -23.868 1.00 51.19 180 PRO A C 1
ATOM 1466 O O . PRO A 1 180 ? 23.210 0.553 -23.902 1.00 51.19 180 PRO A O 1
ATOM 1469 N N . GLU A 1 181 ? 22.374 -1.471 -24.434 1.00 45.38 181 GLU A N 1
ATOM 1470 C CA . GLU A 1 181 ? 23.469 -1.882 -25.312 1.00 45.38 181 GLU A CA 1
ATOM 1471 C C . GLU A 1 181 ? 23.489 -1.032 -26.589 1.00 45.38 181 GLU A C 1
ATOM 1473 O O . GLU A 1 181 ? 22.472 -0.476 -27.011 1.00 45.38 181 GLU A O 1
ATOM 1478 N N . TYR A 1 182 ? 24.689 -0.821 -27.142 1.00 45.97 182 TYR A N 1
ATOM 1479 C CA . TYR A 1 182 ? 24.917 0.104 -28.264 1.00 45.97 182 TYR A CA 1
ATOM 1480 C C . TYR A 1 182 ? 24.383 -0.431 -29.609 1.00 45.97 182 TYR A C 1
ATOM 1482 O O . TYR A 1 182 ? 24.465 0.264 -30.613 1.00 45.97 182 TYR A O 1
ATOM 1490 N N . ASP A 1 183 ? 23.788 -1.620 -29.617 1.00 45.72 183 ASP A N 1
ATOM 1491 C CA . ASP A 1 183 ? 22.917 -2.158 -30.659 1.00 45.72 183 ASP A CA 1
ATOM 1492 C C . ASP A 1 183 ? 21.804 -2.935 -29.939 1.00 45.72 183 ASP A C 1
ATOM 1494 O O . ASP A 1 183 ? 22.042 -3.511 -28.884 1.00 45.72 183 ASP A O 1
ATOM 1498 N N . GLY A 1 184 ? 20.575 -2.853 -30.437 1.00 50.62 184 GLY A N 1
ATOM 1499 C CA . GLY A 1 184 ? 19.358 -3.090 -29.661 1.00 50.62 184 GLY A CA 1
ATOM 1500 C C . GLY A 1 184 ? 19.194 -4.462 -28.989 1.00 50.62 184 GLY A C 1
ATOM 1501 O O . GLY A 1 184 ? 19.641 -5.486 -29.491 1.00 50.62 184 GLY A O 1
ATOM 1502 N N . ASP A 1 185 ? 18.420 -4.407 -27.901 1.00 46.69 185 ASP A N 1
ATOM 1503 C CA . ASP A 1 185 ? 17.566 -5.447 -27.300 1.00 46.69 185 ASP A CA 1
ATOM 1504 C C . ASP A 1 185 ? 17.990 -6.117 -25.982 1.00 46.69 185 ASP A C 1
ATOM 1506 O O . ASP A 1 185 ? 17.088 -6.560 -25.269 1.00 46.69 185 ASP A O 1
ATOM 1510 N N . ASP A 1 186 ? 19.252 -6.063 -25.538 1.00 47.50 186 ASP A N 1
ATOM 1511 C CA . ASP A 1 186 ? 19.643 -6.673 -24.253 1.00 47.50 186 ASP A CA 1
ATOM 1512 C C . ASP A 1 186 ? 20.149 -5.665 -23.194 1.00 47.50 186 ASP A C 1
ATOM 1514 O O . ASP A 1 186 ? 20.842 -4.682 -23.460 1.00 47.50 186 ASP A O 1
ATOM 1518 N N . LEU A 1 187 ? 19.727 -5.880 -21.940 1.00 49.75 187 LEU A N 1
ATOM 1519 C CA . LEU A 1 187 ? 20.098 -5.073 -20.770 1.00 49.75 187 LEU A CA 1
ATOM 1520 C C . LEU A 1 187 ? 21.250 -5.753 -20.023 1.00 49.75 187 LEU A C 1
ATOM 1522 O O . LEU A 1 187 ? 21.123 -6.907 -19.616 1.00 49.75 187 LEU A O 1
ATOM 1526 N N . TYR A 1 188 ? 22.337 -5.024 -19.763 1.00 49.69 188 TYR A N 1
ATOM 1527 C CA . TYR A 1 188 ? 23.472 -5.511 -18.972 1.00 49.69 188 TYR A CA 1
ATOM 1528 C C . TYR A 1 188 ? 23.821 -4.554 -17.823 1.00 49.69 188 TYR A C 1
ATOM 1530 O O . TYR A 1 188 ? 23.620 -3.335 -17.893 1.00 49.69 188 TYR A O 1
ATOM 1538 N N . GLU A 1 189 ? 24.337 -5.121 -16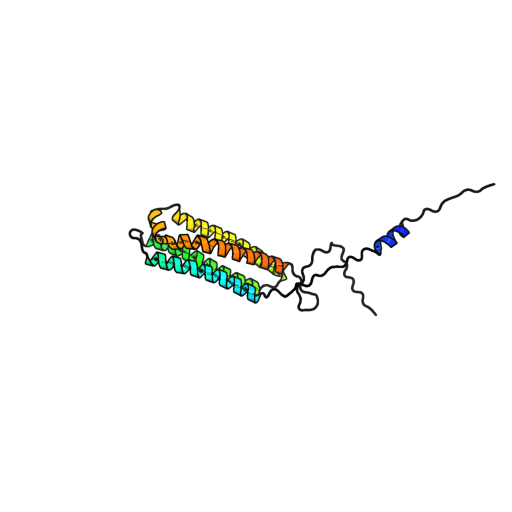.730 1.00 45.91 189 GLU A N 1
ATOM 1539 C CA . GLU A 1 189 ? 24.833 -4.379 -15.568 1.00 45.91 189 GLU A CA 1
ATOM 1540 C C . GLU A 1 189 ? 26.344 -4.132 -15.725 1.00 45.91 189 GLU A C 1
ATOM 1542 O O . GLU A 1 189 ? 27.122 -5.068 -15.899 1.00 45.91 189 GLU A O 1
ATOM 1547 N N . VAL A 1 190 ? 26.778 -2.867 -15.672 1.00 48.03 190 VAL A N 1
ATOM 1548 C CA . VAL A 1 190 ? 28.205 -2.504 -15.730 1.00 48.03 190 VAL A CA 1
ATOM 1549 C C . VAL A 1 190 ? 28.738 -2.318 -14.316 1.00 48.03 190 VAL A C 1
ATOM 1551 O O . VAL A 1 190 ? 28.391 -1.351 -13.635 1.00 48.03 190 VAL A O 1
ATOM 1554 N N . ILE A 1 191 ? 29.629 -3.208 -13.888 1.00 46.12 191 ILE A N 1
ATOM 1555 C CA . ILE A 1 191 ? 30.422 -3.025 -12.670 1.00 46.12 191 ILE A CA 1
ATOM 1556 C C . ILE A 1 191 ? 31.646 -2.179 -13.060 1.00 46.12 191 ILE A C 1
ATOM 1558 O O . ILE A 1 191 ? 32.492 -2.637 -13.814 1.00 46.12 191 ILE A O 1
ATOM 1562 N N . TYR A 1 192 ? 31.650 -0.913 -12.624 1.00 40.12 192 TYR A N 1
ATOM 1563 C CA . TYR A 1 192 ? 32.695 0.126 -12.736 1.00 40.12 192 TYR A CA 1
ATOM 1564 C C . TYR A 1 192 ? 33.947 -0.182 -13.593 1.00 40.12 192 TYR A C 1
ATOM 1566 O O . TYR A 1 192 ? 34.845 -0.898 -13.163 1.00 40.12 192 TYR A O 1
ATOM 1574 N N . GLY A 1 193 ? 34.074 0.504 -14.735 1.00 37.75 193 GLY A N 1
ATOM 1575 C CA . GLY A 1 193 ? 35.371 0.816 -15.344 1.00 37.75 193 GLY A CA 1
ATOM 1576 C C . GLY A 1 193 ? 35.863 2.160 -14.805 1.00 37.75 193 GLY A C 1
ATOM 1577 O O . GLY A 1 193 ? 35.130 3.148 -14.879 1.00 37.75 193 GLY A O 1
ATOM 1578 N N . GLY A 1 194 ? 37.059 2.186 -14.214 1.00 31.73 194 GLY A N 1
ATOM 1579 C CA . GLY A 1 194 ? 37.725 3.416 -13.775 1.00 31.73 194 GLY A CA 1
ATOM 1580 C C . GLY A 1 194 ? 37.931 4.410 -14.925 1.00 31.73 194 GLY A C 1
ATOM 1581 O O . GLY A 1 194 ? 37.825 4.050 -16.098 1.00 31.73 194 GLY A O 1
ATOM 1582 N N . GLU A 1 195 ? 38.225 5.663 -14.577 1.00 36.38 195 GLU A N 1
ATOM 1583 C CA . GLU A 1 195 ? 38.279 6.843 -15.462 1.00 36.38 195 GLU A CA 1
ATOM 1584 C C . GLU A 1 195 ? 39.251 6.759 -16.665 1.00 36.38 195 GLU A C 1
ATOM 1586 O O . GLU A 1 195 ? 39.270 7.674 -17.483 1.00 36.38 195 GLU A O 1
ATOM 1591 N N . ASP A 1 196 ? 39.965 5.646 -16.861 1.00 38.88 196 ASP A N 1
ATOM 1592 C CA . ASP A 1 196 ? 40.954 5.455 -17.933 1.00 38.88 196 ASP A CA 1
ATOM 1593 C C . ASP A 1 196 ? 40.511 4.494 -19.061 1.00 38.88 196 ASP A C 1
ATOM 1595 O O . ASP A 1 196 ? 41.289 4.158 -19.957 1.00 38.88 196 ASP A O 1
ATOM 1599 N N . SER A 1 197 ? 39.249 4.050 -19.069 1.00 39.12 197 SER A N 1
ATOM 1600 C CA . SER A 1 197 ? 38.709 3.143 -20.097 1.00 39.12 197 SER A CA 1
ATOM 1601 C C . SER A 1 197 ? 38.470 3.857 -21.444 1.00 39.12 197 SER A C 1
ATOM 1603 O O . SER A 1 197 ? 37.348 4.229 -21.801 1.00 39.12 197 SER A O 1
ATOM 1605 N N . SER A 1 198 ? 39.534 4.007 -22.233 1.00 36.84 198 SER A N 1
ATOM 1606 C CA . SER A 1 198 ? 39.486 4.456 -23.629 1.00 36.84 198 SER A CA 1
ATOM 1607 C C . SER A 1 198 ? 38.906 3.368 -24.543 1.00 36.84 198 SER A C 1
ATOM 1609 O O . SER A 1 198 ? 39.596 2.434 -24.951 1.00 36.84 198 SER A O 1
ATOM 1611 N N . THR A 1 199 ? 37.633 3.495 -24.916 1.00 39.84 199 THR A N 1
ATOM 1612 C CA . THR A 1 199 ? 37.045 2.741 -26.035 1.00 39.84 199 THR A CA 1
ATOM 1613 C C . THR A 1 199 ? 37.488 3.377 -27.351 1.00 39.84 199 THR A C 1
ATOM 1615 O O . THR A 1 199 ? 36.768 4.151 -27.980 1.00 39.84 199 THR A O 1
ATOM 1618 N N . LYS A 1 200 ? 38.714 3.071 -27.783 1.00 32.19 200 LYS A N 1
ATOM 1619 C CA . LYS A 1 200 ? 39.182 3.448 -29.118 1.00 32.19 200 LYS A CA 1
ATOM 1620 C C . LYS A 1 200 ? 38.684 2.411 -30.129 1.00 32.19 200 LYS A C 1
ATOM 1622 O O . LYS A 1 200 ? 39.155 1.276 -30.132 1.00 32.19 200 LYS A O 1
ATOM 1627 N N . LYS A 1 201 ? 37.731 2.809 -30.982 1.00 37.81 201 LYS A N 1
ATOM 1628 C CA . LYS A 1 201 ? 37.347 2.056 -32.186 1.00 37.81 201 LYS A CA 1
ATOM 1629 C C . LYS A 1 201 ? 38.600 1.814 -33.031 1.00 37.81 201 LYS A C 1
ATOM 1631 O O . LYS A 1 201 ? 39.326 2.759 -33.340 1.00 37.81 201 LYS A O 1
ATOM 1636 N N . ILE A 1 202 ? 38.860 0.556 -33.368 1.00 35.75 202 ILE A N 1
ATOM 1637 C CA . ILE A 1 202 ? 39.823 0.207 -34.409 1.00 35.75 202 ILE A CA 1
ATOM 1638 C C . ILE A 1 202 ? 39.007 0.163 -35.698 1.00 35.75 202 ILE A C 1
ATOM 1640 O O . ILE A 1 202 ? 38.315 -0.820 -35.955 1.00 35.75 202 ILE A O 1
ATOM 1644 N N . ASP A 1 203 ? 39.041 1.251 -36.464 1.00 38.00 203 ASP A N 1
ATOM 1645 C CA . ASP A 1 203 ? 38.601 1.218 -37.855 1.00 38.00 203 ASP A CA 1
ATOM 1646 C C . ASP A 1 203 ? 39.617 0.361 -38.623 1.00 38.00 203 ASP A C 1
ATOM 1648 O O . ASP A 1 203 ? 40.788 0.723 -38.753 1.00 38.00 203 ASP A O 1
ATOM 1652 N N . LEU A 1 204 ? 39.188 -0.824 -39.055 1.00 39.66 204 LEU A N 1
ATOM 1653 C CA . LEU A 1 204 ? 39.945 -1.682 -39.963 1.00 39.66 204 LEU A CA 1
ATOM 1654 C C . LEU A 1 204 ? 39.702 -1.192 -41.396 1.00 39.66 204 LEU A C 1
ATOM 1656 O O . LEU A 1 204 ? 38.604 -1.366 -41.925 1.00 39.66 204 LEU A O 1
ATOM 1660 N N . SER A 1 205 ? 40.721 -0.567 -41.993 1.00 34.31 205 SER A N 1
ATOM 1661 C CA . SER A 1 205 ? 40.852 -0.369 -43.445 1.00 34.31 205 SER A CA 1
ATOM 1662 C C . SER A 1 205 ? 41.573 -1.546 -44.084 1.00 34.31 205 SER A C 1
ATOM 1664 O O . SER A 1 205 ? 42.637 -1.905 -43.522 1.00 34.31 205 SER A O 1
#

pLDDT: mean 73.61, std 22.74, range [29.91, 96.44]

Secondary structure (DSSP, 8-state):
-----------THHHHHHHHTT----------SS---HHHHHHHHHHHHHHHHHHHHHHHHHHHHT--TT--HHHHHHHHHHHHHHHHHHHHHHHHHHHHHHHS-GGGTHHHHHHHHHHHHHHHHHHHHHHHHHHSSTTHHHHHHHTHHHHHHHHHHHHHHHHHHHHHHHHHHHHHHEEEPSSSS-EEE-----TT---------

Organism: Caenorhabditis remanei (NCBI:txid31234)

Foldseek 3Di:
DDDDDDDDDDDCVVVVVVVVVPPPPPPPFDFDPDDPPLVVLLVVLVVLLVVLLVLLVVLLVVLVVVDDPDDDPVLVVVLVVLSVVVSVLSVVLSVVLVCCSPPPDLLCLVVQLVVLVVSVVVVVVSVVVNVCSLPDDPPNVNVCSSRVSNVVSCVVSVCSSVVSSVVSNVVSVVSNQWDADPDDDGTTHDDDDPPPDDPDDDPDD